Protein AF-A0A7C3UIS5-F1 (afdb_monomer_lite)

Radius of gyration: 19.86 Å; chains: 1; bounding box: 44×54×50 Å

Secondary structure (DSSP, 8-state):
--HHHHHHHHHHHHHHHHHHHHHHHHHTTHHHHEES-TTTTTT-HHHHTTEEEEEEEE--EEEEP---TTS-TTS--EEEE--EEEEEE-S-EE-TTT--EEETTTTEEEGGGTS-HHIIIIISSHHHHHTSPP-----S-EEE-----HHHIIIIIHHHHHHHHHH-TTPEEE--TT--TT--

Structure (mmCIF, N/CA/C/O backbone):
data_AF-A0A7C3UIS5-F1
#
_entry.id   AF-A0A7C3UIS5-F1
#
loop_
_atom_site.group_PDB
_atom_site.id
_atom_site.type_symbol
_atom_site.label_atom_id
_atom_site.label_alt_id
_atom_site.label_comp_id
_atom_site.label_asym_id
_atom_site.label_entity_id
_atom_site.label_seq_id
_atom_site.pdbx_PDB_ins_code
_atom_site.Cartn_x
_atom_site.Cartn_y
_atom_site.Cartn_z
_atom_site.occupancy
_atom_site.B_iso_or_equiv
_atom_site.auth_seq_id
_atom_site.auth_comp_id
_atom_site.auth_asym_id
_atom_site.auth_atom_id
_atom_site.pdbx_PDB_model_num
ATOM 1 N N . MET A 1 1 ? 19.970 33.699 13.565 1.00 58.69 1 MET A N 1
ATOM 2 C CA . MET A 1 1 ? 18.780 33.008 13.010 1.00 58.69 1 MET A CA 1
ATOM 3 C C . MET A 1 1 ? 17.883 34.075 12.389 1.00 58.69 1 MET A C 1
ATOM 5 O O . MET A 1 1 ? 17.572 35.023 13.093 1.00 58.69 1 MET A O 1
ATOM 9 N N . SER A 1 2 ? 17.565 34.020 11.090 1.00 75.00 2 SER A N 1
ATOM 10 C CA . SER A 1 2 ? 16.859 35.130 10.421 1.00 75.00 2 SER A CA 1
ATOM 11 C C . SER A 1 2 ? 15.381 35.217 10.835 1.00 75.00 2 SER A C 1
ATOM 13 O O . SER A 1 2 ? 14.743 34.197 11.108 1.00 75.00 2 SER A O 1
ATOM 15 N N . LEU A 1 3 ? 14.815 36.430 10.842 1.00 69.81 3 LEU A N 1
ATOM 16 C CA . LEU A 1 3 ? 13.379 36.680 11.064 1.00 69.81 3 LEU A CA 1
ATOM 17 C C . LEU A 1 3 ? 12.491 35.902 10.070 1.00 69.81 3 LEU A C 1
ATOM 19 O O . LEU A 1 3 ? 11.421 35.407 10.431 1.00 69.81 3 LEU A O 1
ATOM 23 N N . ALA A 1 4 ? 12.975 35.700 8.842 1.00 71.94 4 ALA A N 1
ATOM 24 C CA . ALA A 1 4 ? 12.329 34.852 7.839 1.00 71.94 4 ALA A CA 1
ATOM 25 C C . ALA A 1 4 ? 12.277 33.367 8.262 1.00 71.94 4 ALA A C 1
ATOM 27 O O . ALA A 1 4 ? 11.267 32.691 8.077 1.00 71.94 4 ALA A O 1
ATOM 28 N N . GLY A 1 5 ? 13.332 32.856 8.904 1.00 71.38 5 GLY A N 1
ATOM 29 C CA . GLY A 1 5 ? 13.356 31.487 9.430 1.00 71.38 5 GLY A CA 1
ATOM 30 C C . GLY A 1 5 ? 12.424 31.279 10.630 1.00 71.38 5 GLY A C 1
ATOM 31 O O . GLY A 1 5 ? 11.816 30.217 10.767 1.00 71.38 5 GLY A O 1
ATOM 32 N N . LEU A 1 6 ? 12.272 32.296 11.485 1.00 75.25 6 LEU A N 1
ATOM 33 C CA . LEU A 1 6 ? 11.345 32.273 12.625 1.00 75.25 6 LEU A CA 1
ATOM 34 C C . LEU A 1 6 ? 9.879 32.249 12.172 1.00 75.25 6 LEU A C 1
ATOM 36 O O . LEU A 1 6 ? 9.103 31.412 12.634 1.00 75.25 6 LEU A O 1
ATOM 40 N N . THR A 1 7 ? 9.520 33.117 11.225 1.00 89.44 7 THR A N 1
ATOM 41 C CA . THR A 1 7 ? 8.161 33.182 10.660 1.00 89.44 7 THR A CA 1
ATOM 42 C C . THR A 1 7 ? 7.798 31.911 9.889 1.00 89.44 7 THR A C 1
ATOM 44 O O . THR A 1 7 ? 6.686 31.405 10.037 1.00 89.44 7 THR A O 1
ATOM 47 N N . GLY A 1 8 ? 8.746 31.325 9.149 1.00 87.00 8 GLY A N 1
ATOM 48 C CA . GLY A 1 8 ? 8.555 30.036 8.478 1.00 87.00 8 GLY A CA 1
ATOM 49 C C . GLY A 1 8 ? 8.248 28.890 9.449 1.00 87.00 8 GLY A C 1
ATOM 50 O O . GLY A 1 8 ? 7.268 28.167 9.270 1.00 87.00 8 GLY A O 1
ATOM 51 N N . ARG A 1 9 ? 9.027 28.754 10.532 1.00 86.12 9 ARG A N 1
ATOM 52 C CA . ARG A 1 9 ? 8.793 27.714 11.553 1.00 86.12 9 ARG A CA 1
ATOM 53 C C . ARG A 1 9 ? 7.448 27.877 12.259 1.00 86.12 9 ARG A C 1
ATOM 55 O O . ARG A 1 9 ? 6.784 26.878 12.524 1.00 86.12 9 ARG A O 1
ATOM 62 N N . ALA A 1 10 ? 7.044 29.113 12.552 1.00 89.75 10 ALA A N 1
ATOM 63 C CA . ALA A 1 10 ? 5.747 29.391 13.163 1.00 89.75 10 ALA A CA 1
ATOM 64 C C . ALA A 1 10 ? 4.585 28.961 12.250 1.00 89.75 10 ALA A C 1
ATOM 66 O O . ALA A 1 10 ? 3.673 28.277 12.709 1.00 89.75 10 ALA A O 1
ATOM 67 N N . ARG A 1 11 ? 4.657 29.276 10.948 1.00 88.75 11 ARG A N 1
ATOM 68 C CA . ARG A 1 11 ? 3.651 28.861 9.952 1.00 88.75 11 ARG A CA 1
ATOM 69 C C . ARG A 1 11 ? 3.538 27.342 9.838 1.00 88.75 11 ARG A C 1
ATOM 71 O O . ARG A 1 11 ? 2.428 26.823 9.844 1.00 88.75 11 ARG A O 1
ATOM 78 N N . LEU A 1 12 ? 4.668 26.633 9.791 1.00 85.88 12 LEU A N 1
ATOM 79 C CA . LEU A 1 12 ? 4.674 25.167 9.723 1.00 85.88 12 LEU A CA 1
ATOM 80 C C . LEU A 1 12 ? 4.064 24.528 10.976 1.00 85.88 12 LEU A C 1
ATOM 82 O O . LEU A 1 12 ? 3.277 23.593 10.865 1.00 85.88 12 LEU A O 1
ATOM 86 N N . ARG A 1 13 ? 4.378 25.056 12.165 1.00 86.00 13 ARG A N 1
ATOM 87 C CA . ARG A 1 13 ? 3.772 24.583 13.419 1.00 86.00 13 ARG A CA 1
ATOM 88 C C . ARG A 1 13 ? 2.267 24.828 13.448 1.00 86.00 13 ARG A C 1
ATOM 90 O O . ARG A 1 13 ? 1.529 23.929 13.828 1.00 86.00 13 ARG A O 1
ATOM 97 N N . LEU A 1 14 ? 1.818 26.009 13.021 1.00 89.50 14 LEU A N 1
ATOM 98 C CA . LEU A 1 14 ? 0.392 26.325 12.941 1.00 89.50 14 LEU A CA 1
ATOM 99 C C . LEU A 1 14 ? -0.334 25.386 11.969 1.00 89.50 14 LEU A C 1
ATOM 101 O O . LEU A 1 14 ? -1.375 24.840 12.322 1.00 89.50 14 LEU A O 1
ATOM 105 N N . ALA A 1 15 ? 0.232 25.154 10.782 1.00 85.12 15 ALA A N 1
ATOM 106 C CA . ALA A 1 15 ? -0.336 24.241 9.794 1.00 85.12 15 ALA A CA 1
ATOM 107 C C . ALA A 1 15 ? -0.447 22.806 10.335 1.00 85.12 15 ALA A C 1
ATOM 109 O O . ALA A 1 15 ? -1.509 22.202 10.226 1.00 85.12 15 ALA A O 1
ATOM 110 N N . ALA A 1 16 ? 0.602 22.291 10.986 1.00 82.00 16 ALA A N 1
ATOM 111 C CA . ALA A 1 16 ? 0.582 20.965 11.603 1.00 82.00 16 ALA A CA 1
ATOM 112 C C . ALA A 1 16 ? -0.473 20.860 12.720 1.00 82.00 16 ALA A C 1
ATOM 114 O O . ALA A 1 16 ? -1.210 19.877 12.794 1.00 82.00 16 ALA A O 1
ATOM 115 N N . SER A 1 17 ? -0.595 21.890 13.564 1.00 85.88 17 SER A N 1
ATOM 116 C CA . SER A 1 17 ? -1.629 21.940 14.603 1.00 85.88 17 SER A CA 1
ATOM 117 C C . SER A 1 17 ? -3.038 21.947 14.009 1.00 85.88 17 SER A C 1
ATOM 119 O O . SER A 1 17 ? -3.895 21.207 14.484 1.00 85.88 17 SER A O 1
ATOM 121 N N . LEU A 1 18 ? -3.278 22.732 12.953 1.00 87.06 18 LEU A N 1
ATOM 122 C CA . LEU A 1 18 ? -4.573 22.766 12.268 1.00 87.06 18 LEU A CA 1
ATOM 123 C C . LEU A 1 18 ? -4.886 21.434 11.581 1.00 87.06 18 LEU A C 1
ATOM 125 O O . LEU A 1 18 ? -6.010 20.958 11.679 1.00 87.06 18 LEU A O 1
ATOM 129 N N . GLN A 1 19 ? -3.902 20.794 10.947 1.00 83.00 19 GLN A N 1
ATOM 130 C CA . GLN A 1 19 ? -4.076 19.468 10.349 1.00 83.00 19 GLN A CA 1
ATOM 131 C C . GLN A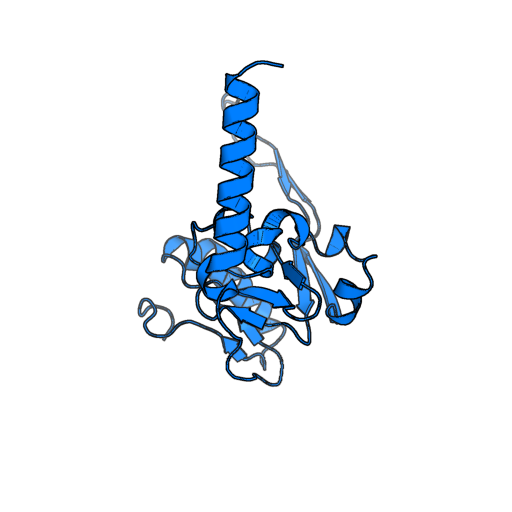 1 19 ? -4.441 18.410 11.392 1.00 83.00 19 GLN A C 1
ATOM 133 O O . GLN A 1 19 ? -5.359 17.632 11.155 1.00 83.00 19 GLN A O 1
ATOM 138 N N . ARG A 1 20 ? -3.785 18.402 12.559 1.00 85.50 20 ARG A N 1
ATOM 139 C CA . ARG A 1 20 ? -4.154 17.498 13.662 1.00 85.50 20 ARG A CA 1
ATOM 140 C C . ARG A 1 20 ? -5.546 17.788 14.213 1.00 85.50 20 ARG A C 1
ATOM 142 O O . ARG A 1 20 ? -6.278 16.853 14.511 1.00 85.50 20 ARG A O 1
ATOM 149 N N . LEU A 1 21 ? -5.899 19.065 14.361 1.00 86.88 21 LEU A N 1
ATOM 150 C CA . LEU A 1 21 ? -7.196 19.477 14.898 1.00 86.88 21 LEU A CA 1
ATOM 151 C C . LEU A 1 21 ? -8.346 19.097 13.954 1.00 86.88 21 LEU A C 1
ATOM 153 O O . LEU A 1 21 ? -9.375 18.613 14.410 1.00 86.88 21 LEU A O 1
ATOM 157 N N . LEU A 1 22 ? -8.168 19.308 12.648 1.00 85.44 22 LEU A N 1
ATOM 158 C CA . LEU A 1 22 ? -9.217 19.102 11.646 1.00 85.44 22 LEU A CA 1
ATOM 159 C C . LEU A 1 22 ? -9.257 17.670 11.099 1.00 85.44 22 LEU A C 1
ATOM 161 O O . LEU A 1 22 ? -10.337 17.139 10.866 1.00 85.44 22 LEU A O 1
ATOM 165 N N . GLY A 1 23 ? -8.094 17.057 10.866 1.00 81.31 23 GLY A N 1
ATOM 166 C CA . GLY A 1 23 ? -7.962 15.723 10.269 1.00 81.31 23 GLY A CA 1
ATOM 167 C C . GLY A 1 23 ? -7.652 14.605 11.266 1.00 81.31 23 GLY A C 1
ATOM 168 O O . GLY A 1 23 ? -7.492 13.449 10.880 1.00 81.31 23 GLY A O 1
ATOM 169 N N . GLY A 1 24 ? -7.538 14.935 12.552 1.00 85.62 24 GLY A N 1
ATOM 170 C CA . GLY A 1 24 ? -7.194 13.984 13.601 1.00 85.62 24 GLY A CA 1
ATOM 171 C C . GLY A 1 24 ? -5.712 13.595 13.635 1.00 85.62 24 GLY A C 1
ATOM 172 O O . GLY A 1 24 ? -4.869 14.045 12.852 1.00 85.62 24 GLY A O 1
ATOM 173 N N . ALA A 1 25 ? -5.386 12.726 14.593 1.00 84.25 25 ALA A N 1
ATOM 174 C CA . ALA A 1 25 ? -4.009 12.364 14.922 1.00 84.25 25 ALA A CA 1
ATOM 175 C C . ALA A 1 25 ? -3.307 11.501 13.858 1.00 84.25 25 ALA A C 1
ATOM 177 O O . ALA A 1 25 ? -2.080 11.461 13.843 1.00 84.25 25 ALA A O 1
ATOM 178 N N . LEU A 1 26 ? -4.040 10.793 12.992 1.00 86.25 26 LEU A N 1
ATOM 179 C CA . LEU A 1 26 ? -3.438 10.028 11.891 1.00 86.25 26 LEU A CA 1
ATOM 180 C C . LEU A 1 26 ? -2.946 10.961 10.787 1.00 86.25 26 LEU A C 1
ATOM 182 O O . LEU A 1 26 ? -1.772 10.925 10.430 1.00 86.25 26 LEU A O 1
ATOM 186 N N . VAL A 1 27 ? -3.827 11.832 10.287 1.00 85.75 27 VAL A N 1
ATOM 187 C CA . VAL A 1 27 ? -3.507 12.739 9.177 1.00 85.75 27 VAL A CA 1
ATOM 188 C C . VAL A 1 27 ? -2.462 13.772 9.592 1.00 85.75 27 VAL A C 1
ATOM 190 O O . VAL A 1 27 ? -1.502 14.015 8.862 1.00 85.75 27 VAL A O 1
ATOM 193 N N . GLY A 1 28 ? -2.598 14.340 10.791 1.00 84.94 28 GLY A N 1
ATOM 194 C CA . GLY A 1 28 ? -1.658 15.343 11.286 1.00 84.94 28 GLY A CA 1
ATOM 195 C C . GLY A 1 28 ? -0.266 14.811 11.655 1.00 84.94 28 GLY A C 1
ATOM 196 O O . GLY A 1 28 ? 0.656 15.614 11.778 1.00 84.94 28 GLY A O 1
ATOM 197 N N . ASP A 1 29 ? -0.099 13.489 11.799 1.00 87.19 29 ASP A N 1
ATOM 198 C CA . ASP A 1 29 ? 1.191 12.831 12.070 1.00 87.19 29 ASP A CA 1
ATOM 199 C C . ASP A 1 29 ? 1.613 11.872 10.944 1.00 87.19 29 ASP A C 1
ATOM 201 O O . ASP A 1 29 ? 2.399 10.951 11.178 1.00 87.19 29 ASP A O 1
ATOM 205 N N . LEU A 1 30 ? 1.112 12.064 9.714 1.00 86.69 30 LEU A N 1
ATOM 206 C CA . LEU A 1 30 ? 1.377 11.165 8.580 1.00 86.69 30 LEU A CA 1
ATOM 207 C C . LEU A 1 30 ? 2.862 10.847 8.404 1.00 86.69 30 LEU A C 1
ATOM 209 O O . LEU A 1 30 ? 3.214 9.694 8.195 1.00 86.69 30 LEU A O 1
ATOM 213 N N . ALA A 1 31 ? 3.750 11.830 8.549 1.00 82.94 31 ALA A N 1
ATOM 214 C CA . ALA A 1 31 ? 5.189 11.610 8.413 1.00 82.94 31 ALA A CA 1
ATOM 215 C C . ALA A 1 31 ? 5.753 10.599 9.433 1.00 82.94 31 ALA A C 1
ATOM 217 O O . ALA A 1 31 ? 6.732 9.918 9.136 1.00 82.94 31 ALA A O 1
ATOM 218 N N . GLN A 1 32 ? 5.151 10.499 10.620 1.00 86.94 32 GLN A N 1
ATOM 219 C CA . GLN A 1 32 ? 5.573 9.609 11.700 1.00 86.94 32 GLN A CA 1
ATOM 220 C C . GLN A 1 32 ? 4.843 8.259 11.674 1.00 86.94 32 GLN A C 1
ATOM 222 O O . GLN A 1 32 ? 5.444 7.229 11.983 1.00 86.94 32 GLN A O 1
ATOM 227 N N . VAL A 1 33 ? 3.552 8.256 11.327 1.00 90.44 33 VAL A N 1
ATOM 228 C CA . VAL A 1 33 ? 2.717 7.039 11.310 1.00 90.44 33 VAL A CA 1
ATOM 229 C C . VAL A 1 33 ? 2.856 6.235 10.017 1.00 90.44 33 VAL A C 1
ATOM 231 O O . VAL A 1 33 ? 2.463 5.071 9.959 1.00 90.44 33 VAL A O 1
ATOM 234 N N . ASN A 1 34 ? 3.428 6.837 8.975 1.00 92.44 34 ASN A N 1
ATOM 235 C CA . ASN A 1 34 ? 3.619 6.198 7.685 1.00 92.44 34 ASN A CA 1
ATOM 236 C C . ASN A 1 34 ? 4.637 5.047 7.753 1.00 92.44 34 ASN A C 1
ATOM 238 O O . ASN A 1 34 ? 5.797 5.199 8.147 1.00 92.44 34 ASN A O 1
ATOM 242 N N . VAL A 1 35 ? 4.196 3.881 7.308 1.00 93.31 35 VAL A N 1
ATOM 243 C CA . VAL A 1 35 ? 5.005 2.699 7.042 1.00 93.31 35 VAL A CA 1
ATOM 244 C C . VAL A 1 35 ? 5.332 2.733 5.557 1.00 93.31 35 VAL A C 1
ATOM 246 O O . VAL A 1 35 ? 4.532 2.318 4.720 1.00 93.31 35 VAL A O 1
ATOM 249 N N . ARG A 1 36 ? 6.507 3.283 5.230 1.00 91.06 36 ARG A N 1
ATOM 250 C CA . ARG A 1 36 ? 6.982 3.367 3.843 1.00 91.06 36 ARG A CA 1
ATOM 251 C C . ARG A 1 36 ? 7.200 1.986 3.238 1.00 91.06 36 ARG A C 1
ATOM 253 O O . ARG A 1 36 ? 6.858 1.802 2.078 1.00 91.06 36 ARG A O 1
ATOM 260 N N . SER A 1 37 ? 7.791 1.079 4.012 1.00 90.94 37 SER A N 1
ATOM 261 C CA . SER A 1 37 ? 7.936 -0.318 3.642 1.00 90.94 37 SER A CA 1
ATOM 262 C C . SER A 1 37 ? 7.698 -1.221 4.839 1.00 90.94 37 SER A C 1
ATOM 264 O O . SER A 1 37 ? 8.307 -1.038 5.900 1.00 90.94 37 SER A O 1
ATOM 266 N N . VAL A 1 38 ? 6.813 -2.201 4.667 1.00 91.62 38 VAL A N 1
ATOM 267 C CA . VAL A 1 38 ? 6.549 -3.225 5.677 1.00 91.62 38 VAL A CA 1
ATOM 268 C C . VAL A 1 38 ? 7.805 -4.042 5.951 1.00 91.62 38 VAL A C 1
ATOM 270 O O . VAL A 1 38 ? 8.121 -4.312 7.108 1.00 91.62 38 VAL A O 1
ATOM 273 N N . ARG A 1 39 ? 8.582 -4.349 4.909 1.00 88.62 39 ARG A N 1
ATOM 274 C CA . ARG A 1 39 ? 9.827 -5.114 5.023 1.00 88.62 39 ARG A CA 1
ATOM 275 C C . ARG A 1 39 ? 10.880 -4.394 5.862 1.00 88.62 39 ARG A C 1
ATOM 277 O O . ARG A 1 39 ? 11.469 -4.997 6.755 1.00 88.62 39 ARG A O 1
ATOM 284 N N . GLU A 1 40 ? 11.073 -3.094 5.637 1.00 89.69 40 GLU A N 1
ATOM 285 C CA . GLU A 1 40 ? 12.012 -2.270 6.420 1.00 89.69 40 GLU A CA 1
ATOM 286 C C . GLU A 1 40 ? 11.595 -2.138 7.896 1.00 89.69 40 GLU A C 1
ATOM 288 O O . GLU A 1 40 ? 12.437 -1.919 8.772 1.00 89.69 40 GLU A O 1
ATOM 293 N N . ARG A 1 41 ? 10.294 -2.277 8.187 1.00 92.31 41 ARG A N 1
ATOM 294 C CA . ARG A 1 41 ? 9.714 -2.148 9.532 1.00 92.31 41 ARG A CA 1
ATOM 295 C C . ARG A 1 41 ? 9.220 -3.468 10.127 1.00 92.31 41 ARG A C 1
ATOM 297 O O . ARG A 1 41 ? 8.520 -3.439 11.134 1.00 92.31 41 ARG A O 1
ATOM 304 N N . ALA A 1 42 ? 9.629 -4.614 9.583 1.00 88.00 42 ALA A N 1
ATOM 305 C CA . ALA A 1 42 ? 9.195 -5.937 10.051 1.00 88.00 42 ALA A CA 1
ATOM 306 C C . ALA A 1 42 ? 9.587 -6.241 11.515 1.00 88.00 42 ALA A C 1
ATOM 308 O O . ALA A 1 42 ? 9.028 -7.136 12.150 1.00 88.00 42 ALA A O 1
ATOM 309 N N . TRP A 1 43 ? 10.544 -5.489 12.063 1.00 91.94 43 TRP A N 1
ATOM 310 C CA . TRP A 1 43 ? 10.955 -5.553 13.464 1.00 91.94 43 TRP A CA 1
ATOM 311 C C . TRP A 1 43 ? 10.009 -4.807 14.423 1.00 91.94 43 TRP A C 1
ATOM 313 O O . TRP A 1 43 ? 10.084 -5.051 15.625 1.00 91.94 43 TRP A O 1
ATOM 323 N N . ASP A 1 44 ? 9.135 -3.912 13.938 1.00 94.88 44 ASP A N 1
ATOM 324 C CA . ASP A 1 44 ? 8.201 -3.149 14.779 1.00 94.88 44 ASP A CA 1
ATOM 325 C C . ASP A 1 44 ? 7.075 -4.074 15.285 1.00 94.88 44 ASP A C 1
ATOM 327 O O . ASP A 1 44 ? 6.282 -4.570 14.474 1.00 94.88 44 ASP A O 1
ATOM 331 N N . PRO A 1 45 ? 6.949 -4.306 16.608 1.00 95.12 45 PRO A N 1
ATOM 332 C CA . PRO A 1 45 ? 5.939 -5.211 17.153 1.00 95.12 45 PRO A CA 1
ATOM 333 C C . PRO A 1 45 ? 4.505 -4.808 16.803 1.00 95.12 45 PRO A C 1
ATOM 335 O O . PRO A 1 45 ? 3.654 -5.680 16.642 1.00 95.12 45 PRO A O 1
ATOM 338 N N . ARG A 1 46 ? 4.242 -3.504 16.655 1.00 95.50 46 ARG A N 1
ATOM 339 C CA . ARG A 1 46 ? 2.915 -2.983 16.303 1.00 95.50 46 ARG A CA 1
ATOM 340 C C . ARG A 1 46 ? 2.514 -3.408 14.898 1.00 95.50 46 ARG A C 1
ATOM 342 O O . ARG A 1 46 ? 1.401 -3.860 14.676 1.00 95.50 46 ARG A O 1
ATOM 349 N N . LEU A 1 47 ? 3.456 -3.330 13.958 1.00 94.88 47 LEU A N 1
ATOM 350 C CA . LEU A 1 47 ? 3.252 -3.794 12.589 1.00 94.88 47 LEU A CA 1
ATOM 351 C C . LEU A 1 47 ? 3.103 -5.314 12.551 1.00 94.88 47 LEU A C 1
ATOM 353 O O . LEU A 1 47 ? 2.207 -5.835 11.893 1.00 94.88 47 LEU A O 1
ATOM 357 N N . ARG A 1 48 ? 3.977 -6.030 13.267 1.00 94.50 48 ARG A N 1
ATOM 358 C CA . ARG A 1 48 ? 4.043 -7.495 13.226 1.00 94.50 48 ARG A CA 1
ATOM 359 C C . ARG A 1 48 ? 2.748 -8.169 13.683 1.00 94.50 48 ARG A C 1
ATOM 361 O O . ARG A 1 48 ? 2.451 -9.261 13.225 1.00 94.50 48 ARG A O 1
ATOM 368 N N . ARG A 1 49 ? 1.965 -7.527 14.554 1.00 94.88 49 ARG A N 1
ATOM 369 C CA . ARG A 1 49 ? 0.638 -8.017 14.970 1.00 94.88 49 ARG A CA 1
ATOM 370 C C . ARG A 1 49 ? -0.365 -8.097 13.820 1.00 94.88 49 ARG A C 1
ATOM 372 O O . ARG A 1 49 ? -1.226 -8.976 13.851 1.00 94.88 49 ARG A O 1
ATOM 379 N N . HIS A 1 50 ? -0.230 -7.197 12.848 1.00 95.81 50 HIS A N 1
ATOM 380 C CA . HIS A 1 50 ? -1.096 -7.088 11.678 1.00 95.81 50 HIS A CA 1
ATOM 381 C C . HIS A 1 50 ? -0.566 -7.854 10.467 1.00 95.81 50 HIS A C 1
ATOM 383 O O . HIS A 1 50 ? -1.338 -8.128 9.560 1.00 95.81 50 HIS A O 1
ATOM 389 N N . LEU A 1 51 ? 0.726 -8.182 10.420 1.00 95.69 51 LEU A N 1
ATOM 390 C CA . LEU A 1 51 ? 1.321 -8.911 9.305 1.00 95.69 51 LEU A CA 1
ATOM 391 C C . LEU A 1 51 ? 1.140 -10.417 9.496 1.00 95.69 51 LEU A C 1
ATOM 393 O O . LEU A 1 51 ? 1.765 -11.008 10.375 1.00 95.69 51 LEU A O 1
ATOM 397 N N . GLU A 1 52 ? 0.297 -11.019 8.667 1.00 94.88 52 GLU A N 1
ATOM 398 C CA . GLU A 1 52 ? 0.025 -12.454 8.703 1.00 94.88 52 GLU A CA 1
ATOM 399 C C . GLU A 1 52 ? 1.014 -13.213 7.818 1.00 94.88 52 GLU A C 1
ATOM 401 O O . GLU A 1 52 ? 1.712 -14.107 8.294 1.00 94.88 52 GLU A O 1
ATOM 406 N N . GLU A 1 53 ? 1.153 -12.791 6.559 1.00 94.00 53 GLU A N 1
ATOM 407 C CA . GLU A 1 53 ? 2.029 -13.446 5.587 1.00 94.00 53 GLU A CA 1
ATOM 408 C C . GLU A 1 53 ? 2.736 -12.438 4.675 1.00 94.00 53 GLU A C 1
ATOM 410 O O . GLU A 1 53 ? 2.229 -11.351 4.382 1.00 94.00 53 GLU A O 1
ATOM 415 N N . VAL A 1 54 ? 3.916 -12.836 4.195 1.00 93.19 54 VAL A N 1
ATOM 416 C CA . VAL A 1 54 ? 4.681 -12.128 3.163 1.00 93.19 54 VAL A CA 1
ATOM 417 C C . VAL A 1 54 ? 5.063 -13.130 2.090 1.00 93.19 54 VAL A C 1
ATOM 419 O O . VAL A 1 54 ? 5.735 -14.123 2.372 1.00 93.19 54 VAL A O 1
ATOM 422 N N . TRP A 1 55 ? 4.686 -12.838 0.853 1.00 92.00 55 TRP A N 1
ATOM 423 C CA . TRP A 1 55 ? 5.001 -13.666 -0.299 1.00 92.00 55 TRP A CA 1
ATOM 424 C C . TRP A 1 55 ? 5.797 -12.869 -1.312 1.00 92.00 55 TRP A C 1
ATOM 426 O O . TRP A 1 55 ? 5.375 -11.795 -1.722 1.00 92.00 55 TRP A O 1
ATOM 436 N N . LEU A 1 56 ? 6.906 -13.424 -1.784 1.00 91.12 56 LEU A N 1
ATOM 437 C CA . LEU A 1 56 ? 7.607 -12.857 -2.927 1.00 91.12 56 LEU A CA 1
ATOM 438 C C . LEU A 1 56 ? 6.807 -13.177 -4.200 1.00 91.12 56 LEU A C 1
ATOM 440 O O . LEU A 1 56 ? 6.756 -14.334 -4.613 1.00 91.12 56 LEU A O 1
ATOM 444 N N . LEU A 1 57 ? 6.174 -12.172 -4.809 1.00 89.25 57 LEU A N 1
ATOM 445 C CA . LEU A 1 57 ? 5.484 -12.311 -6.097 1.00 89.25 57 LEU A CA 1
ATOM 446 C C . LEU A 1 57 ? 6.474 -12.310 -7.256 1.00 89.25 57 LEU A C 1
ATOM 448 O O . LEU A 1 57 ? 6.372 -13.121 -8.174 1.00 89.25 57 LEU A O 1
ATOM 452 N N . ARG A 1 58 ? 7.439 -11.388 -7.212 1.00 88.69 58 ARG A N 1
ATOM 453 C CA . ARG A 1 58 ? 8.479 -11.259 -8.230 1.00 88.69 58 ARG A CA 1
ATOM 454 C C . ARG A 1 58 ? 9.825 -11.031 -7.554 1.00 88.69 58 ARG A C 1
ATOM 456 O O . ARG A 1 58 ? 9.930 -10.106 -6.749 1.00 88.69 58 ARG A O 1
ATOM 463 N N . PRO A 1 59 ? 10.863 -11.828 -7.858 1.00 92.75 59 PRO A N 1
ATOM 464 C CA . PRO A 1 59 ? 12.199 -11.551 -7.353 1.00 92.75 59 PRO A CA 1
ATOM 465 C C . PRO A 1 59 ? 12.745 -10.245 -7.952 1.00 92.75 59 PRO A C 1
ATOM 467 O O . PRO A 1 59 ? 12.362 -9.874 -9.063 1.00 92.75 59 PRO A O 1
ATOM 470 N N . PRO A 1 60 ? 13.657 -9.549 -7.251 1.00 94.44 60 PRO A N 1
ATOM 471 C CA . PRO A 1 60 ? 14.380 -8.435 -7.849 1.00 94.44 60 PRO A CA 1
ATOM 472 C C . PRO A 1 60 ? 15.140 -8.919 -9.086 1.00 94.44 60 PRO A C 1
ATOM 474 O O . PRO A 1 60 ? 15.748 -9.992 -9.068 1.00 94.44 60 PRO A O 1
ATOM 477 N N . ALA A 1 61 ? 15.121 -8.122 -10.147 1.00 95.25 61 ALA A N 1
ATOM 478 C CA . ALA A 1 61 ? 15.729 -8.479 -11.421 1.00 95.25 61 ALA A CA 1
ATOM 479 C C . ALA A 1 61 ? 16.423 -7.273 -12.049 1.00 95.25 61 ALA A C 1
ATOM 481 O O . ALA A 1 61 ? 16.039 -6.125 -11.825 1.00 95.25 61 ALA A O 1
ATOM 482 N N . VAL A 1 62 ? 17.446 -7.538 -12.856 1.00 96.81 62 VAL A N 1
ATOM 483 C CA . VAL A 1 62 ? 17.987 -6.557 -13.796 1.00 96.81 62 VAL A CA 1
ATOM 484 C C . VAL A 1 62 ? 17.566 -7.017 -15.176 1.00 96.81 62 VAL A C 1
ATOM 486 O O . VAL A 1 62 ? 17.932 -8.111 -15.597 1.00 96.81 62 VAL A O 1
ATOM 489 N N . GLU A 1 63 ? 16.781 -6.199 -15.860 1.00 95.75 63 GLU A N 1
ATOM 490 C CA . GLU A 1 63 ? 16.391 -6.475 -17.235 1.00 95.75 63 GLU A CA 1
ATOM 491 C C . GLU A 1 63 ? 17.301 -5.700 -18.174 1.00 95.75 63 GLU A C 1
ATOM 493 O O . GLU A 1 63 ? 17.515 -4.498 -17.997 1.00 95.75 63 GLU A O 1
ATOM 498 N N . GLU A 1 64 ? 17.828 -6.397 -19.175 1.00 96.06 64 GLU A N 1
ATOM 499 C CA . GLU A 1 64 ? 18.506 -5.793 -20.310 1.00 96.06 64 GLU A CA 1
ATOM 500 C C . GLU A 1 64 ? 17.492 -5.590 -21.436 1.00 96.06 64 GLU A C 1
ATOM 502 O O . GLU A 1 64 ? 16.808 -6.519 -21.869 1.00 96.06 64 GLU A O 1
ATOM 507 N N . TYR A 1 65 ? 17.376 -4.356 -21.910 1.00 94.19 65 TYR A N 1
ATOM 508 C CA . TYR A 1 65 ? 16.526 -4.025 -23.037 1.00 94.19 65 TYR A CA 1
ATOM 509 C C . TYR A 1 65 ? 17.274 -4.330 -24.330 1.00 94.19 65 TYR A C 1
ATOM 511 O O . TYR A 1 65 ? 18.355 -3.786 -24.568 1.00 94.19 65 TYR A O 1
ATOM 519 N N . ALA A 1 66 ? 16.666 -5.146 -25.192 1.00 93.56 66 ALA A N 1
ATOM 520 C CA . ALA A 1 66 ? 17.171 -5.468 -26.526 1.00 93.56 66 ALA A CA 1
ATOM 521 C C . ALA A 1 66 ? 17.059 -4.256 -27.475 1.00 93.56 66 ALA A C 1
ATOM 523 O O . ALA A 1 66 ? 16.257 -4.228 -28.407 1.00 93.56 66 ALA A O 1
ATOM 524 N N . LEU A 1 67 ? 17.837 -3.214 -27.190 1.00 93.81 67 LEU A N 1
ATOM 525 C CA . LEU A 1 67 ? 17.870 -1.960 -27.928 1.00 93.81 67 LEU A CA 1
ATOM 526 C C . LEU A 1 67 ? 18.975 -1.981 -28.993 1.00 93.81 67 LEU A C 1
ATOM 528 O O .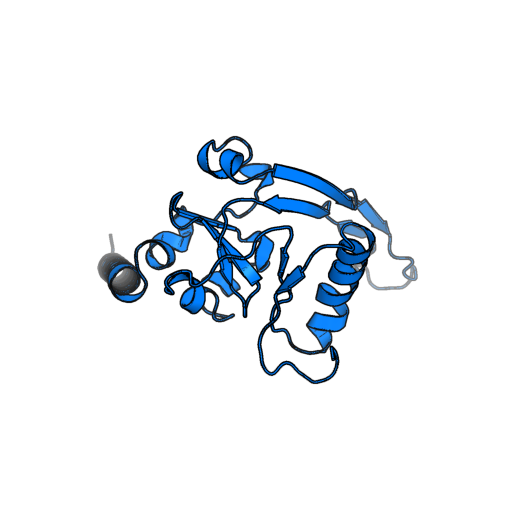 LEU A 1 67 ? 20.087 -2.430 -28.697 1.00 93.81 67 LEU A O 1
ATOM 532 N N . PRO A 1 68 ? 18.731 -1.414 -30.190 1.00 95.38 68 PRO A N 1
ATOM 533 C CA . PRO A 1 68 ? 19.756 -1.277 -31.219 1.00 95.38 68 PRO A CA 1
ATOM 534 C C . PRO A 1 68 ? 21.047 -0.611 -30.709 1.00 95.38 68 PRO A C 1
ATOM 536 O O . PRO A 1 68 ? 21.040 0.258 -29.825 1.00 95.38 68 PRO A O 1
ATOM 539 N N . ALA A 1 69 ? 22.192 -1.049 -31.234 1.00 91.44 69 ALA A N 1
ATOM 540 C CA . ALA A 1 69 ? 23.506 -0.563 -30.803 1.00 91.44 69 ALA A CA 1
ATOM 541 C C . ALA A 1 69 ? 23.765 0.898 -31.211 1.00 91.44 69 ALA A C 1
ATOM 543 O O . ALA A 1 69 ? 24.509 1.598 -30.531 1.00 91.44 69 ALA A O 1
ATOM 544 N N . ASP A 1 70 ? 23.115 1.362 -32.277 1.00 96.06 70 ASP A N 1
ATOM 545 C CA . ASP A 1 70 ? 23.211 2.711 -32.837 1.00 96.06 70 ASP A CA 1
ATOM 546 C C . ASP A 1 70 ? 22.363 3.753 -32.092 1.00 96.06 70 ASP A C 1
ATOM 548 O O . ASP A 1 70 ? 22.519 4.953 -32.329 1.00 96.06 70 ASP A O 1
ATOM 552 N N . LEU A 1 71 ? 21.502 3.330 -31.156 1.00 95.81 71 LEU A N 1
ATOM 553 C CA . LEU A 1 71 ? 20.787 4.281 -30.314 1.00 95.81 71 LEU A CA 1
ATOM 554 C C . LEU A 1 71 ? 21.759 5.123 -29.470 1.00 95.81 71 LEU A C 1
ATOM 556 O O . LEU A 1 71 ? 22.734 4.587 -28.926 1.00 95.81 71 LEU A O 1
ATOM 560 N N . PRO A 1 72 ? 21.460 6.424 -29.284 1.00 96.00 72 PRO A N 1
ATOM 561 C CA . PRO A 1 72 ? 22.264 7.310 -28.456 1.00 96.00 72 PRO A CA 1
ATOM 562 C C . PRO A 1 72 ? 22.539 6.758 -27.045 1.00 96.00 72 PRO A C 1
ATOM 564 O O . PRO A 1 72 ? 21.687 6.089 -26.457 1.00 96.00 72 PRO A O 1
ATOM 567 N N . PRO A 1 73 ? 23.677 7.117 -26.423 1.00 91.75 73 PRO A N 1
ATOM 568 C CA . PRO A 1 73 ? 24.087 6.571 -25.125 1.00 91.75 73 PRO A CA 1
ATOM 569 C C . PRO A 1 73 ? 23.165 6.947 -23.954 1.00 91.75 73 PRO A C 1
ATOM 571 O O . PRO A 1 73 ? 23.275 6.364 -22.880 1.00 91.75 73 PRO A O 1
ATOM 574 N N . HIS A 1 74 ? 22.254 7.909 -24.132 1.00 95.19 74 HIS A N 1
ATOM 575 C CA . HIS A 1 74 ? 21.270 8.275 -23.110 1.00 95.19 74 HIS A CA 1
ATOM 576 C C . HIS A 1 74 ? 20.066 7.321 -23.050 1.00 95.19 74 HIS A C 1
ATOM 578 O O . HIS A 1 74 ? 19.278 7.402 -22.107 1.00 95.19 74 HIS A O 1
ATOM 584 N N . PHE A 1 75 ? 19.912 6.414 -24.021 1.00 94.75 75 PHE A N 1
ATOM 585 C CA . PHE A 1 75 ? 18.931 5.341 -23.919 1.00 94.75 75 PHE A CA 1
ATOM 586 C C . PHE A 1 75 ? 19.399 4.331 -22.874 1.00 94.75 75 PHE A C 1
ATOM 588 O O . PHE A 1 75 ? 20.460 3.715 -22.991 1.00 94.75 75 PHE A O 1
ATOM 595 N N . ARG A 1 76 ? 18.590 4.161 -21.828 1.00 93.75 76 ARG A N 1
ATOM 596 C CA . ARG A 1 76 ? 18.835 3.166 -20.788 1.00 93.75 76 ARG A CA 1
ATOM 597 C C . ARG A 1 76 ? 18.778 1.773 -21.421 1.00 93.75 76 ARG A C 1
ATOM 599 O O . ARG A 1 76 ? 17.745 1.409 -21.965 1.00 93.75 76 ARG A O 1
ATOM 606 N N . ARG A 1 77 ? 19.872 1.009 -21.332 1.00 94.56 77 ARG A N 1
ATOM 607 C CA . ARG A 1 77 ? 19.979 -0.371 -21.853 1.00 94.56 77 ARG A CA 1
ATOM 608 C C . ARG A 1 77 ? 19.684 -1.442 -20.808 1.00 94.56 77 ARG A C 1
ATOM 610 O O . ARG A 1 77 ? 19.396 -2.569 -21.166 1.00 94.56 77 ARG A O 1
ATOM 617 N N . TRP A 1 78 ? 19.726 -1.083 -19.531 1.00 95.94 78 TRP A N 1
ATOM 618 C CA . TRP A 1 78 ? 19.406 -1.977 -18.427 1.00 95.94 78 TRP A CA 1
ATOM 619 C C . TRP A 1 78 ? 18.627 -1.234 -17.348 1.00 95.94 78 TRP A C 1
ATOM 621 O O . TRP A 1 78 ? 18.861 -0.047 -17.109 1.00 95.94 78 TRP A O 1
ATOM 631 N N . ALA A 1 79 ? 17.712 -1.920 -16.675 1.00 95.62 79 ALA A N 1
ATOM 632 C CA . ALA A 1 79 ? 17.002 -1.386 -15.522 1.00 95.62 79 ALA A CA 1
ATOM 633 C C . ALA A 1 79 ? 16.954 -2.418 -14.402 1.00 95.62 79 ALA A C 1
ATOM 635 O O . ALA A 1 79 ? 16.642 -3.583 -14.625 1.00 95.62 79 ALA A O 1
ATOM 636 N N . ALA A 1 80 ? 17.248 -1.965 -13.186 1.00 95.75 80 ALA A N 1
ATOM 637 C CA . ALA A 1 80 ? 17.008 -2.749 -11.989 1.00 95.75 80 ALA A CA 1
ATOM 638 C C . ALA A 1 80 ? 15.559 -2.547 -11.536 1.00 95.75 80 ALA A C 1
ATOM 640 O O . ALA A 1 80 ? 15.121 -1.413 -11.324 1.00 95.75 80 ALA A O 1
ATOM 641 N N . PHE A 1 81 ? 14.849 -3.653 -11.361 1.00 92.06 81 PHE A N 1
ATOM 642 C CA . PHE A 1 81 ? 13.513 -3.712 -10.797 1.00 92.06 81 PHE A CA 1
ATOM 643 C C . PHE A 1 81 ? 13.592 -4.311 -9.391 1.00 92.06 81 PHE A C 1
ATOM 645 O O . PHE A 1 81 ? 14.206 -5.369 -9.208 1.00 92.06 81 PHE A O 1
ATOM 652 N N . PRO A 1 82 ? 13.013 -3.645 -8.377 1.00 89.69 82 PRO A N 1
ATOM 653 C CA . PRO A 1 82 ? 12.926 -4.226 -7.048 1.00 89.69 82 PRO A CA 1
ATOM 654 C C . PRO A 1 82 ? 12.031 -5.470 -7.075 1.00 89.69 82 PRO A C 1
ATOM 656 O O . PRO A 1 82 ? 11.203 -5.636 -7.971 1.00 89.69 82 PRO A O 1
ATOM 659 N N . GLY A 1 83 ? 12.194 -6.333 -6.074 1.00 89.44 83 GLY A N 1
ATOM 660 C CA . GLY A 1 83 ? 11.248 -7.421 -5.863 1.00 89.44 83 GLY A CA 1
ATOM 661 C C . GLY A 1 83 ? 9.876 -6.876 -5.474 1.00 89.44 83 GLY A C 1
ATOM 662 O O . GLY A 1 83 ? 9.776 -5.817 -4.849 1.00 89.44 83 GLY A O 1
ATOM 663 N N . GLU A 1 84 ? 8.833 -7.608 -5.840 1.00 89.12 84 GLU A N 1
ATOM 664 C CA . GLU A 1 84 ? 7.459 -7.300 -5.459 1.00 89.12 84 GLU A CA 1
ATOM 665 C C . GLU A 1 84 ? 7.002 -8.306 -4.410 1.00 89.12 84 GLU A C 1
ATOM 667 O O . GLU A 1 84 ? 6.985 -9.512 -4.665 1.00 89.12 84 GLU A O 1
ATOM 672 N N . ASP A 1 85 ? 6.637 -7.796 -3.236 1.00 90.88 85 ASP A N 1
ATOM 673 C CA . ASP A 1 85 ? 6.081 -8.584 -2.147 1.00 90.88 85 ASP A CA 1
ATOM 674 C C . ASP A 1 85 ? 4.549 -8.414 -2.127 1.00 90.88 85 ASP A C 1
ATOM 676 O O . ASP A 1 85 ? 4.015 -7.315 -2.291 1.00 90.88 85 ASP A O 1
ATOM 680 N N . LEU A 1 86 ? 3.840 -9.513 -1.899 1.00 92.31 86 LEU A N 1
ATOM 681 C CA . LEU A 1 86 ? 2.438 -9.550 -1.512 1.00 92.31 86 LEU A CA 1
ATOM 682 C C . LEU A 1 86 ? 2.362 -9.662 0.005 1.00 92.31 86 LEU A C 1
ATOM 684 O O . LEU A 1 86 ? 2.969 -10.549 0.606 1.00 92.31 86 LEU A O 1
ATOM 688 N N . LEU A 1 87 ? 1.581 -8.775 0.607 1.00 94.19 87 LEU A N 1
ATOM 689 C CA . LEU A 1 87 ? 1.405 -8.68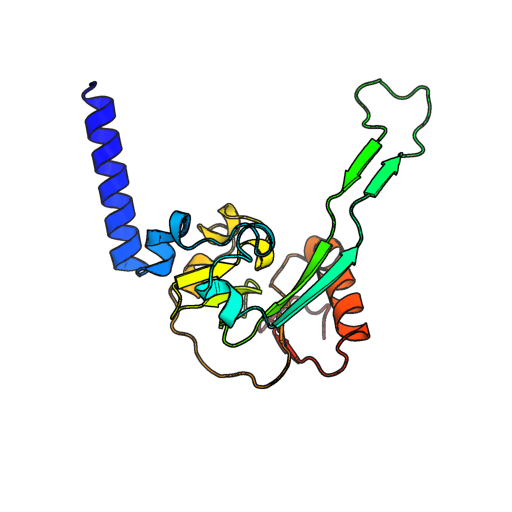7 2.047 1.00 94.19 87 LEU A CA 1
ATOM 690 C C . LEU A 1 87 ? -0.024 -9.087 2.401 1.00 94.19 87 LEU A C 1
ATOM 692 O O . LEU A 1 87 ? -0.971 -8.480 1.901 1.00 94.19 87 LEU A O 1
ATOM 696 N N . VAL A 1 88 ? -0.170 -10.078 3.278 1.00 95.25 88 VAL A N 1
ATOM 697 C CA . VAL A 1 88 ? -1.459 -10.423 3.885 1.00 95.25 88 VAL A CA 1
ATOM 698 C C . VAL A 1 88 ? -1.511 -9.755 5.250 1.00 95.25 88 VAL A C 1
ATOM 700 O O . VAL A 1 88 ? -0.668 -10.008 6.115 1.00 95.25 88 VAL A O 1
ATOM 703 N N . LEU A 1 89 ? -2.470 -8.845 5.409 1.00 95.69 89 LEU A N 1
ATOM 704 C CA . LEU A 1 89 ? -2.654 -8.058 6.621 1.00 95.69 89 LEU A CA 1
ATOM 705 C C . LEU A 1 89 ? -3.985 -8.412 7.284 1.00 95.69 89 LEU A C 1
ATOM 707 O O . LEU A 1 89 ? -4.996 -8.564 6.600 1.00 95.69 89 LEU A O 1
ATOM 711 N N . ARG A 1 90 ? -3.992 -8.450 8.615 1.00 95.69 90 ARG A N 1
ATOM 712 C CA . ARG A 1 90 ? -5.179 -8.673 9.446 1.00 95.69 90 ARG A CA 1
ATOM 713 C C . ARG A 1 90 ? -5.435 -7.510 10.392 1.00 95.69 90 ARG A C 1
ATOM 715 O O . ARG A 1 90 ? -4.516 -6.774 10.759 1.00 95.69 90 ARG A O 1
ATOM 722 N N . ASP A 1 91 ? -6.686 -7.376 10.819 1.00 95.06 91 ASP A N 1
ATOM 723 C CA . ASP A 1 91 ? -7.126 -6.345 11.767 1.00 95.06 91 ASP A CA 1
ATOM 724 C C . ASP A 1 91 ? -6.744 -4.922 11.313 1.00 95.06 91 ASP A C 1
ATOM 726 O O . ASP A 1 91 ? -6.341 -4.069 12.105 1.00 95.06 91 ASP A O 1
ATOM 730 N N . VAL A 1 92 ? -6.838 -4.676 10.003 1.00 95.69 92 VAL A N 1
ATOM 731 C CA . VAL A 1 92 ? -6.567 -3.383 9.365 1.00 95.69 92 VAL A CA 1
ATOM 732 C C . VAL A 1 92 ? -7.835 -2.798 8.754 1.00 95.69 92 VAL A C 1
ATOM 734 O O . VAL A 1 92 ? -8.803 -3.497 8.460 1.00 95.69 92 VAL A O 1
ATOM 737 N N . VAL A 1 93 ? -7.816 -1.489 8.539 1.00 96.12 93 VAL A N 1
ATOM 738 C CA . VAL A 1 93 ? -8.855 -0.755 7.824 1.00 96.12 93 VAL A CA 1
ATOM 739 C C . VAL A 1 93 ? -8.386 -0.498 6.402 1.00 96.12 93 VAL A C 1
ATOM 741 O O . VAL A 1 93 ? -7.218 -0.184 6.175 1.00 96.12 93 VAL A O 1
ATOM 744 N N . VAL A 1 94 ? -9.314 -0.612 5.456 1.00 94.62 94 VAL A N 1
ATOM 745 C CA . VAL A 1 94 ? -9.078 -0.372 4.035 1.00 94.62 94 VAL A CA 1
ATOM 746 C C . VAL A 1 94 ? -10.019 0.721 3.543 1.00 94.62 94 VAL A C 1
ATOM 748 O O . VAL A 1 94 ? -11.224 0.687 3.797 1.00 94.62 94 VAL A O 1
ATOM 751 N N . GLY A 1 95 ? -9.467 1.695 2.830 1.00 92.19 95 GLY A N 1
ATOM 752 C CA . GLY A 1 95 ? -10.214 2.771 2.198 1.00 92.19 95 GLY A CA 1
ATOM 753 C C . GLY A 1 95 ? -10.896 2.242 0.940 1.00 92.19 95 GLY A C 1
ATOM 754 O O . GLY A 1 95 ? -10.191 1.849 0.007 1.00 92.19 95 GLY A O 1
ATOM 755 N N . PRO A 1 96 ? -12.238 2.207 0.866 1.00 89.19 96 PRO A N 1
ATOM 756 C CA . PRO A 1 96 ? -12.946 1.612 -0.266 1.00 89.19 96 PRO A CA 1
ATOM 757 C C . PRO A 1 96 ? -12.736 2.363 -1.585 1.00 89.19 96 PRO A C 1
ATOM 759 O O . PRO A 1 96 ? -13.013 1.808 -2.646 1.00 89.19 96 PRO A O 1
ATOM 762 N N . ARG A 1 97 ? -12.296 3.626 -1.544 1.00 89.00 97 ARG A N 1
ATOM 763 C CA . ARG A 1 97 ? -12.029 4.420 -2.743 1.00 89.00 97 ARG A CA 1
ATOM 764 C C . ARG A 1 97 ? -10.565 4.361 -3.148 1.00 89.00 97 ARG A C 1
ATOM 766 O O . ARG A 1 97 ? -10.287 4.140 -4.320 1.00 89.00 97 ARG A O 1
ATOM 773 N N . THR A 1 98 ? -9.630 4.598 -2.230 1.00 89.25 98 THR A N 1
ATOM 774 C CA . THR A 1 98 ? -8.206 4.706 -2.600 1.00 89.25 98 THR A CA 1
ATOM 775 C C . THR A 1 98 ? -7.416 3.423 -2.412 1.00 89.25 98 THR A C 1
ATOM 777 O O . THR A 1 98 ? -6.268 3.363 -2.845 1.00 89.25 98 THR A O 1
ATOM 780 N N . GLY A 1 99 ? -7.997 2.415 -1.758 1.00 91.56 99 GLY A N 1
ATOM 781 C CA . GLY A 1 99 ? -7.288 1.206 -1.353 1.00 91.56 99 GLY A CA 1
ATOM 782 C C . GLY A 1 99 ? -6.279 1.438 -0.228 1.00 91.56 99 GLY A C 1
ATOM 783 O O . GLY A 1 99 ? -5.545 0.513 0.104 1.00 91.56 99 GLY A O 1
ATOM 784 N N . VAL A 1 100 ? -6.222 2.642 0.366 1.00 93.38 100 VAL A N 1
ATOM 785 C CA . VAL A 1 100 ? -5.297 2.926 1.467 1.00 93.38 100 VAL A CA 1
ATOM 786 C C . VAL A 1 100 ? -5.558 1.991 2.637 1.00 93.38 100 VAL A C 1
ATOM 788 O O . VAL A 1 100 ? -6.698 1.836 3.065 1.00 93.38 100 VAL A O 1
ATOM 791 N N . VAL A 1 101 ? -4.501 1.385 3.166 1.00 95.12 101 VAL A N 1
ATOM 792 C CA . VAL A 1 101 ? -4.578 0.486 4.320 1.00 95.12 101 VAL A CA 1
ATOM 793 C C . VAL A 1 101 ? -3.980 1.170 5.548 1.00 95.12 101 VAL A C 1
ATOM 795 O O . VAL A 1 101 ? -2.923 1.805 5.457 1.00 95.12 101 VAL A O 1
ATOM 798 N N . TRP A 1 102 ? -4.632 1.056 6.708 1.00 95.44 102 TRP A N 1
ATOM 799 C CA . TRP A 1 102 ? -4.136 1.610 7.975 1.00 95.44 102 TRP A CA 1
ATOM 800 C C . TRP A 1 102 ? -4.632 0.843 9.209 1.00 95.44 102 TRP A C 1
ATOM 802 O O . TRP A 1 102 ? -5.633 0.139 9.161 1.00 95.44 102 TRP A O 1
ATOM 812 N N . SER A 1 103 ? -3.941 1.013 10.337 1.00 95.06 103 SER A N 1
ATOM 813 C CA . SER A 1 103 ? -4.384 0.581 11.668 1.00 95.06 103 SER A CA 1
ATOM 814 C C . SER A 1 103 ? -4.634 1.823 12.534 1.00 95.06 103 SER A C 1
ATOM 816 O O . SER A 1 103 ? -3.674 2.528 12.875 1.00 95.06 103 SER A O 1
ATOM 818 N N . PRO A 1 104 ? -5.902 2.145 12.866 1.00 90.81 104 PRO A N 1
ATOM 819 C CA . PRO A 1 104 ? -6.223 3.254 13.762 1.00 90.81 104 PRO A CA 1
ATOM 820 C C . PRO A 1 104 ? -5.652 3.065 15.168 1.00 90.81 104 PRO A C 1
ATOM 822 O O . PRO A 1 104 ? -5.165 4.028 15.756 1.00 90.81 104 PRO A O 1
ATOM 825 N N . GLU A 1 105 ? -5.700 1.832 15.681 1.00 91.31 105 GLU A N 1
ATOM 826 C CA . GLU A 1 105 ? -5.260 1.478 17.033 1.00 91.31 105 GLU A CA 1
ATOM 827 C C . GLU A 1 105 ? -3.749 1.659 17.187 1.00 91.31 105 GLU A C 1
ATOM 829 O O . GLU A 1 105 ? -3.288 2.399 18.055 1.00 91.31 105 GLU A O 1
ATOM 834 N N . GLU A 1 106 ? -2.973 1.064 16.280 1.00 93.75 106 GLU A N 1
ATOM 835 C CA . GLU A 1 106 ? -1.508 1.103 16.339 1.00 93.75 106 GLU A CA 1
ATOM 836 C C . GLU A 1 106 ? -0.911 2.375 15.713 1.00 93.75 106 GLU A C 1
ATOM 838 O O . GLU A 1 106 ? 0.305 2.595 15.746 1.00 93.75 106 GLU A O 1
ATOM 843 N N . ARG A 1 107 ? -1.769 3.234 15.146 1.00 93.00 107 ARG A N 1
ATOM 844 C CA . ARG A 1 107 ? -1.405 4.447 14.405 1.00 93.00 107 ARG A CA 1
ATOM 845 C C . ARG A 1 107 ? -0.376 4.153 13.311 1.00 93.00 107 ARG A C 1
ATOM 847 O O . ARG A 1 107 ? 0.716 4.720 13.306 1.00 93.00 107 ARG A O 1
ATOM 854 N N . LEU A 1 108 ? -0.736 3.262 12.390 1.00 94.56 108 LEU A N 1
ATOM 855 C CA . LEU A 1 108 ? 0.086 2.878 11.237 1.00 94.56 108 LEU A CA 1
ATOM 856 C C . LEU A 1 108 ? -0.667 3.159 9.939 1.00 94.56 108 LEU A C 1
ATOM 858 O O . LEU A 1 108 ? -1.830 2.795 9.828 1.00 94.56 108 LEU A O 1
ATOM 862 N N . VAL A 1 109 ? -0.007 3.756 8.947 1.00 94.44 109 VAL A N 1
ATOM 863 C CA . VAL A 1 109 ? -0.555 3.947 7.591 1.00 94.44 109 VAL A CA 1
ATOM 864 C C . VAL A 1 109 ? 0.385 3.285 6.594 1.00 94.44 109 VAL A C 1
ATOM 866 O O . VAL A 1 109 ? 1.563 3.625 6.554 1.00 94.44 109 VAL A O 1
ATOM 869 N N . PHE A 1 110 ? -0.101 2.340 5.796 1.00 94.12 110 PHE A N 1
ATOM 870 C CA . PHE A 1 110 ? 0.740 1.524 4.921 1.00 94.12 110 PHE A CA 1
ATOM 871 C C . PHE A 1 110 ? 0.909 2.190 3.552 1.00 94.12 110 PHE A C 1
ATOM 873 O O . PHE A 1 110 ? 0.029 2.099 2.699 1.00 94.12 110 PHE A O 1
ATOM 880 N N . GLN A 1 111 ? 2.045 2.850 3.308 1.00 91.94 111 GLN A N 1
ATOM 881 C CA . GLN A 1 111 ? 2.288 3.587 2.060 1.00 91.94 111 GLN A CA 1
ATOM 882 C C . GLN A 1 111 ? 2.236 2.699 0.817 1.00 91.94 111 GLN A C 1
ATOM 884 O O . GLN A 1 111 ? 1.778 3.142 -0.237 1.00 91.94 111 GLN A O 1
ATOM 889 N N . GLU A 1 112 ? 2.715 1.460 0.942 1.00 90.00 112 GLU A N 1
ATOM 890 C CA . GLU A 1 112 ? 2.774 0.478 -0.146 1.00 90.00 112 GLU A CA 1
ATOM 891 C C . GLU A 1 112 ? 1.384 0.207 -0.747 1.00 90.00 112 GLU A C 1
ATOM 893 O O . GLU A 1 112 ? 1.291 -0.071 -1.937 1.00 90.00 112 GLU A O 1
ATOM 898 N N . SER A 1 113 ? 0.302 0.422 0.018 1.00 88.94 113 SER A N 1
ATOM 899 C CA . SER A 1 113 ? -1.080 0.280 -0.470 1.00 88.94 113 SER A CA 1
ATOM 900 C C . SER A 1 113 ? -1.512 1.334 -1.499 1.00 88.94 113 SER A C 1
ATOM 902 O O . SER A 1 113 ? -2.398 1.074 -2.306 1.00 88.94 113 SER A O 1
ATOM 904 N N . VAL A 1 114 ? -0.885 2.519 -1.516 1.00 86.00 114 VAL A N 1
ATOM 905 C CA . VAL A 1 114 ? -1.232 3.618 -2.447 1.00 86.00 114 VAL A CA 1
ATOM 906 C C . VAL A 1 114 ? -0.069 4.068 -3.335 1.00 86.00 114 VAL A C 1
ATOM 908 O O . VAL A 1 114 ? -0.251 4.885 -4.244 1.00 86.00 114 VAL A O 1
ATOM 911 N N . GLY A 1 115 ? 1.135 3.556 -3.075 1.00 82.25 115 GLY A N 1
ATOM 912 C CA . GLY A 1 115 ? 2.343 3.755 -3.874 1.00 82.25 115 GLY A CA 1
ATOM 913 C C . GLY A 1 115 ? 3.151 5.020 -3.562 1.00 82.25 115 GLY A C 1
ATOM 914 O O . GLY A 1 115 ? 4.332 5.075 -3.894 1.00 82.25 115 GLY A O 1
ATOM 915 N N . SER A 1 116 ? 2.589 6.044 -2.905 1.00 79.75 116 SER A N 1
ATOM 916 C CA . SER A 1 116 ? 3.371 7.231 -2.521 1.00 79.75 116 SER A CA 1
ATOM 917 C C . SER A 1 116 ? 2.796 8.023 -1.347 1.00 79.75 116 SER A C 1
ATOM 919 O O . SER A 1 116 ? 1.584 8.113 -1.152 1.00 79.75 116 SER A O 1
ATOM 921 N N . LEU A 1 117 ? 3.687 8.683 -0.598 1.00 72.44 117 LEU A N 1
ATOM 922 C CA . LEU A 1 117 ? 3.308 9.619 0.464 1.00 72.44 117 LEU A CA 1
ATOM 923 C C . LEU A 1 117 ? 2.556 10.844 -0.080 1.00 72.44 117 LEU A C 1
ATOM 925 O O . LEU A 1 117 ? 1.686 11.375 0.598 1.00 72.44 117 LEU A O 1
ATOM 929 N N . GLY A 1 118 ? 2.846 11.282 -1.311 1.00 72.06 118 GLY A N 1
ATOM 930 C CA . GLY A 1 118 ? 2.126 12.395 -1.945 1.00 72.06 118 GLY A CA 1
ATOM 931 C C . GLY A 1 118 ? 0.645 12.078 -2.173 1.00 72.06 118 GLY A C 1
ATOM 932 O O . GLY A 1 118 ? -0.218 12.923 -1.934 1.00 72.06 118 GLY A O 1
ATOM 933 N N . ARG A 1 119 ? 0.334 10.829 -2.549 1.00 70.50 119 ARG A N 1
ATOM 934 C CA . ARG A 1 119 ? -1.050 10.341 -2.626 1.00 70.50 119 ARG A CA 1
ATOM 935 C C . ARG A 1 119 ? -1.712 10.354 -1.242 1.00 70.50 119 ARG A C 1
ATOM 937 O O . ARG A 1 119 ? -2.784 10.944 -1.106 1.00 70.50 119 ARG A O 1
ATOM 944 N N . LEU A 1 120 ? -1.030 9.844 -0.208 1.00 72.31 120 LEU A N 1
ATOM 945 C CA . LEU A 1 120 ? -1.506 9.905 1.186 1.00 72.31 120 LEU A CA 1
ATOM 946 C C . LEU A 1 120 ? -1.781 11.335 1.674 1.00 72.31 120 LEU A C 1
ATOM 948 O O . LEU A 1 120 ? -2.789 11.574 2.329 1.00 72.31 120 LEU A O 1
ATOM 952 N N . ALA A 1 121 ? -0.909 12.284 1.337 1.00 69.12 121 ALA A N 1
ATOM 953 C CA . ALA A 1 121 ? -0.941 13.655 1.843 1.00 69.12 121 ALA A CA 1
ATOM 954 C C . ALA A 1 121 ? -1.956 14.581 1.141 1.00 69.12 121 ALA A C 1
ATOM 956 O O . ALA A 1 121 ? -1.993 15.773 1.444 1.00 69.12 121 ALA A O 1
ATOM 957 N N . GLY A 1 122 ? -2.787 14.063 0.227 1.00 65.94 122 GLY A N 1
ATOM 958 C CA . GLY A 1 122 ? -3.945 14.802 -0.289 1.00 65.94 122 GLY A CA 1
ATOM 959 C C . GLY A 1 122 ? -4.201 14.697 -1.790 1.00 65.94 122 GLY A C 1
ATOM 960 O O . GLY A 1 122 ? -5.257 15.137 -2.232 1.00 65.94 122 GLY A O 1
ATOM 961 N N . TRP A 1 123 ? -3.303 14.105 -2.585 1.00 60.22 123 TRP A N 1
ATOM 962 C CA . TRP A 1 123 ? -3.491 14.049 -4.045 1.00 60.22 123 TRP A CA 1
ATOM 963 C C . TRP A 1 123 ? -4.504 12.991 -4.500 1.00 60.22 123 TRP A C 1
ATOM 965 O O . TRP A 1 123 ? -5.099 13.150 -5.561 1.00 60.22 123 TRP A O 1
ATOM 975 N N . SER A 1 124 ? -4.726 11.928 -3.718 1.00 64.94 124 SER A N 1
ATOM 976 C CA . SER A 1 124 ? -5.665 10.849 -4.077 1.00 64.94 124 SER A CA 1
ATOM 977 C C . SER A 1 124 ? -6.959 10.832 -3.259 1.00 64.94 124 SER A C 1
ATOM 979 O O . SER A 1 124 ? -7.799 9.965 -3.470 1.00 64.94 124 SER A O 1
ATOM 981 N N . GLY A 1 125 ? -7.134 11.750 -2.304 1.00 79.62 125 GLY A N 1
ATOM 982 C CA . GLY A 1 125 ? -8.243 11.689 -1.345 1.00 79.62 125 GLY A CA 1
ATOM 983 C C . GLY A 1 125 ? -8.039 10.688 -0.199 1.00 79.62 125 GLY A C 1
ATOM 984 O O . GLY A 1 125 ? -8.907 10.595 0.663 1.00 79.62 125 GLY A O 1
ATOM 985 N N . ALA A 1 126 ? -6.890 10.005 -0.122 1.00 85.50 126 ALA A N 1
ATOM 986 C CA . ALA A 1 126 ? -6.585 9.063 0.961 1.00 85.50 126 ALA A CA 1
ATOM 987 C C . ALA A 1 126 ? -6.632 9.740 2.342 1.00 85.50 126 ALA A C 1
ATOM 989 O O . ALA A 1 126 ? -7.183 9.180 3.282 1.00 85.50 126 ALA A O 1
ATOM 990 N N . ALA A 1 127 ? -6.157 10.987 2.453 1.00 84.81 127 ALA A N 1
ATOM 991 C CA . ALA A 1 127 ? -6.285 11.775 3.679 1.00 84.81 127 ALA A CA 1
ATOM 992 C C . ALA A 1 127 ? -7.744 11.900 4.157 1.00 84.81 127 ALA A C 1
ATOM 994 O O . ALA A 1 127 ? -7.993 11.845 5.355 1.00 84.81 127 ALA A O 1
ATOM 995 N N . ALA A 1 128 ? -8.711 12.023 3.240 1.00 86.38 128 ALA A N 1
ATOM 996 C CA . ALA A 1 128 ? -10.124 12.102 3.605 1.00 86.38 128 ALA A CA 1
ATOM 997 C C . ALA A 1 128 ? -10.652 10.763 4.146 1.00 86.38 128 ALA A C 1
ATOM 999 O O . ALA A 1 128 ? -11.433 10.765 5.095 1.00 86.38 128 ALA A O 1
ATOM 1000 N N . GLU A 1 129 ? -10.203 9.631 3.594 1.00 89.31 129 GLU A N 1
ATOM 1001 C CA . GLU A 1 129 ? -10.538 8.302 4.128 1.00 89.31 129 GLU A CA 1
ATOM 1002 C C . GLU A 1 129 ? -9.901 8.068 5.506 1.00 89.31 129 GLU A C 1
ATOM 1004 O O . GLU A 1 129 ? -10.568 7.552 6.398 1.00 89.31 129 GLU A O 1
ATOM 1009 N N . LEU A 1 130 ? -8.668 8.540 5.720 1.00 89.75 130 LEU A N 1
ATOM 1010 C CA . LEU A 1 130 ? -7.970 8.463 7.011 1.00 89.75 130 LEU A CA 1
ATOM 1011 C C . LEU A 1 130 ? -8.608 9.332 8.110 1.00 89.75 130 LEU A C 1
ATOM 1013 O O . LEU A 1 130 ? -8.473 9.011 9.290 1.00 89.75 130 LEU A O 1
ATOM 1017 N N . CYS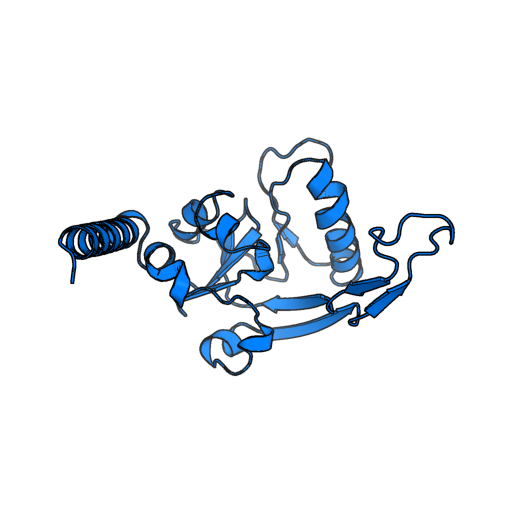 A 1 131 ? -9.296 10.420 7.744 1.00 88.25 131 CYS A N 1
ATOM 1018 C CA . CYS A 1 131 ? -10.109 11.215 8.675 1.00 88.25 131 CYS A CA 1
ATOM 1019 C C . CYS A 1 131 ? -11.413 10.505 9.076 1.00 88.25 131 CYS A C 1
ATOM 1021 O O . CYS A 1 131 ? -12.046 10.882 10.063 1.00 88.25 131 CYS A O 1
ATOM 1023 N N . GLY A 1 132 ? -11.867 9.541 8.273 1.00 84.88 132 GLY A N 1
ATOM 1024 C CA . GLY A 1 132 ? -13.127 8.848 8.484 1.00 84.88 132 GLY A CA 1
ATOM 1025 C C . GLY A 1 132 ? -13.055 7.855 9.641 1.00 84.88 132 GLY A C 1
ATOM 1026 O O . GLY A 1 132 ? -12.043 7.198 9.873 1.00 84.88 132 GLY A O 1
ATOM 1027 N N . THR A 1 133 ? -14.167 7.691 10.355 1.00 85.56 133 THR A N 1
ATOM 1028 C CA . THR A 1 133 ? -14.327 6.545 11.257 1.00 85.56 133 THR A CA 1
ATOM 1029 C C . THR A 1 133 ? -14.526 5.285 10.413 1.00 85.56 133 THR A C 1
ATOM 1031 O O . THR A 1 133 ? -15.399 5.310 9.540 1.00 85.56 133 THR A O 1
ATOM 1034 N N . PRO A 1 134 ? -13.779 4.192 10.654 1.00 88.81 134 PRO A N 1
ATOM 1035 C CA . PRO A 1 134 ? -14.026 2.916 9.990 1.00 88.81 134 PRO A CA 1
ATOM 1036 C C . PRO A 1 134 ? -15.485 2.488 10.186 1.00 88.81 134 PRO A C 1
ATOM 1038 O O . PRO A 1 134 ? -16.009 2.540 11.301 1.00 88.81 134 PRO A O 1
ATOM 1041 N N . ARG A 1 135 ? -16.165 2.110 9.100 1.00 85.19 135 ARG A N 1
ATOM 1042 C CA . ARG A 1 135 ? -17.569 1.680 9.127 1.00 85.19 135 ARG A CA 1
ATOM 1043 C C . ARG A 1 135 ? -17.692 0.314 8.479 1.00 85.19 135 ARG A C 1
ATOM 1045 O O . ARG A 1 135 ? -17.323 0.149 7.322 1.00 85.19 135 ARG A O 1
ATOM 1052 N N . GLY A 1 136 ? -18.287 -0.619 9.212 1.00 86.75 136 GLY A N 1
ATOM 1053 C CA . GLY A 1 136 ? -18.466 -1.992 8.761 1.00 86.75 136 GLY A CA 1
ATOM 1054 C C . GLY A 1 136 ? -17.254 -2.874 9.044 1.00 86.75 136 GLY A C 1
ATOM 1055 O O . GLY A 1 136 ? -16.178 -2.407 9.414 1.00 86.75 136 GLY A O 1
ATOM 1056 N N . ARG A 1 137 ? -17.477 -4.173 8.887 1.00 90.88 137 ARG A N 1
ATOM 1057 C CA . ARG A 1 137 ? -16.481 -5.225 9.025 1.00 90.88 137 ARG A CA 1
ATOM 1058 C C . ARG A 1 137 ? -16.663 -6.164 7.845 1.00 90.88 137 ARG A C 1
ATOM 1060 O O . ARG A 1 137 ? -17.796 -6.499 7.504 1.00 90.88 137 ARG A O 1
ATOM 1067 N N . LEU A 1 138 ? -15.555 -6.527 7.219 1.00 89.75 138 LEU A N 1
ATOM 1068 C CA . LEU A 1 138 ? -15.506 -7.590 6.230 1.00 89.75 138 LEU A CA 1
ATOM 1069 C C . LEU A 1 138 ? -14.791 -8.759 6.892 1.00 89.75 138 LEU A C 1
ATOM 1071 O O . LEU A 1 138 ? -13.696 -8.579 7.421 1.00 89.75 138 LEU A O 1
ATOM 1075 N N . ASP A 1 139 ? -15.440 -9.916 6.908 1.00 90.31 139 ASP A N 1
ATOM 1076 C CA . ASP A 1 139 ? -14.819 -11.152 7.363 1.00 90.31 139 ASP A CA 1
ATOM 1077 C C . ASP A 1 139 ? -14.199 -11.871 6.157 1.00 90.31 139 ASP A C 1
ATOM 1079 O O . ASP A 1 139 ? -14.781 -11.894 5.071 1.00 90.31 139 ASP A O 1
ATOM 1083 N N . GLY A 1 140 ? -13.018 -12.458 6.356 1.00 92.44 140 GLY A N 1
ATOM 1084 C CA . GLY A 1 140 ? -12.259 -13.135 5.303 1.00 92.44 140 GLY A CA 1
ATOM 1085 C C . GLY A 1 140 ? -11.313 -12.219 4.522 1.00 92.44 140 GLY A C 1
ATOM 1086 O O . GLY A 1 140 ? -11.114 -11.049 4.856 1.00 92.44 140 GLY A O 1
ATOM 1087 N N . LEU A 1 141 ? -10.687 -12.786 3.489 1.00 94.62 141 LEU A N 1
ATOM 1088 C CA . LEU A 1 141 ? -9.721 -12.077 2.656 1.00 94.62 141 LEU A CA 1
ATOM 1089 C C . LEU A 1 141 ? -10.411 -11.041 1.770 1.00 94.62 141 LEU A C 1
ATOM 1091 O O . LEU A 1 141 ? -11.445 -11.296 1.148 1.00 94.62 141 LEU A O 1
ATOM 1095 N N . CYS A 1 142 ? -9.794 -9.868 1.687 1.00 94.75 142 CYS A N 1
ATOM 1096 C CA . CYS A 1 142 ? -10.283 -8.747 0.908 1.00 94.75 142 CYS A CA 1
ATOM 1097 C C . CYS A 1 142 ? -9.158 -8.179 0.042 1.00 94.75 142 CYS A C 1
ATOM 1099 O O . CYS A 1 142 ? -8.091 -7.835 0.550 1.00 94.75 142 CYS A O 1
ATOM 1101 N N . ILE A 1 143 ? -9.426 -8.010 -1.252 1.00 94.81 143 ILE A N 1
ATOM 1102 C CA . ILE A 1 143 ? -8.519 -7.348 -2.191 1.00 94.81 143 ILE A CA 1
ATOM 1103 C C . ILE A 1 143 ? -9.077 -5.950 -2.493 1.00 94.81 143 ILE A C 1
ATOM 1105 O O . ILE A 1 143 ? -10.147 -5.845 -3.103 1.00 94.81 143 ILE A O 1
ATOM 1109 N N . PRO A 1 144 ? -8.396 -4.862 -2.087 1.00 92.50 144 PRO A N 1
ATOM 1110 C CA . PRO A 1 144 ? -8.792 -3.521 -2.491 1.00 92.50 144 PRO A CA 1
ATOM 1111 C C . PRO A 1 144 ? -8.560 -3.304 -3.985 1.00 92.50 144 PRO A C 1
ATOM 1113 O O . PRO A 1 144 ? -7.465 -3.528 -4.500 1.00 92.50 144 PRO A O 1
ATOM 1116 N N . VAL A 1 145 ? -9.574 -2.779 -4.663 1.00 91.81 145 VAL A N 1
ATOM 1117 C CA . VAL A 1 145 ? 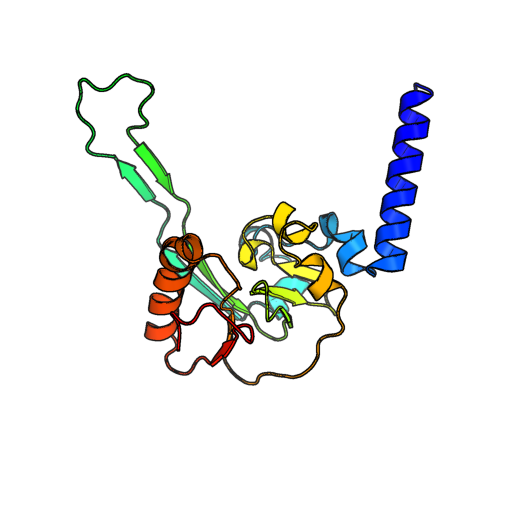-9.498 -2.326 -6.052 1.00 91.81 145 VAL A CA 1
ATOM 1118 C C . VAL A 1 145 ? -9.715 -0.811 -6.055 1.00 91.81 145 VAL A C 1
ATOM 1120 O O . VAL A 1 145 ? -10.859 -0.351 -5.995 1.00 91.81 145 VAL A O 1
ATOM 1123 N N . PRO A 1 146 ? -8.634 -0.013 -6.069 1.00 88.06 146 PRO A N 1
ATOM 1124 C CA . PRO A 1 146 ? -8.739 1.434 -5.953 1.00 88.06 146 PRO A CA 1
ATOM 1125 C C . PRO A 1 146 ? -9.403 2.064 -7.183 1.00 88.06 146 PRO A C 1
ATOM 1127 O O . PRO A 1 146 ? -9.252 1.589 -8.311 1.00 88.06 146 PRO A O 1
ATOM 1130 N N . ASP A 1 147 ? -10.089 3.187 -6.966 1.00 86.25 147 ASP A N 1
ATOM 1131 C CA . ASP A 1 147 ? -10.605 4.042 -8.032 1.00 86.25 147 ASP A CA 1
ATOM 1132 C C . ASP A 1 147 ? -9.437 4.691 -8.779 1.00 86.25 147 ASP A C 1
ATOM 1134 O O . ASP A 1 147 ? -8.735 5.564 -8.258 1.00 86.25 147 ASP A O 1
ATOM 1138 N N . THR A 1 148 ? -9.198 4.232 -10.002 1.00 83.50 148 THR A N 1
ATOM 1139 C CA . THR A 1 148 ? -8.118 4.716 -10.859 1.00 83.50 148 THR A CA 1
ATOM 1140 C C . THR A 1 148 ? -8.650 4.971 -12.263 1.00 83.50 148 THR A C 1
ATOM 1142 O O . THR A 1 148 ? -9.635 4.375 -12.699 1.00 83.50 148 THR A O 1
ATOM 1145 N N . GLY A 1 149 ? -8.001 5.880 -12.994 1.00 84.06 149 GLY A N 1
ATOM 1146 C CA . GLY A 1 149 ? -8.320 6.086 -14.405 1.00 84.06 149 GLY A CA 1
ATOM 1147 C C . GLY A 1 149 ? -8.056 4.818 -15.223 1.00 84.06 149 GLY A C 1
ATOM 1148 O O . GLY A 1 149 ? -7.166 4.041 -14.884 1.00 84.06 149 GLY A O 1
ATOM 1149 N N . TYR A 1 150 ? -8.786 4.646 -16.329 1.00 84.31 150 TYR A N 1
ATOM 1150 C CA . TYR A 1 150 ? -8.749 3.445 -17.178 1.00 84.31 150 TYR A CA 1
ATOM 1151 C C . TYR A 1 150 ? -7.332 2.922 -17.468 1.00 84.31 150 TYR A C 1
ATOM 1153 O O . TYR A 1 150 ? -7.052 1.745 -17.263 1.00 84.31 150 TYR A O 1
ATOM 1161 N N . PHE A 1 151 ? -6.417 3.799 -17.888 1.00 87.00 151 PHE A N 1
ATOM 1162 C CA . PHE A 1 151 ? -5.046 3.397 -18.210 1.00 87.00 151 PHE A CA 1
ATOM 1163 C C . PHE A 1 151 ? -4.283 2.840 -17.002 1.00 87.00 151 PHE A C 1
ATOM 1165 O O . PHE A 1 151 ? -3.620 1.817 -17.132 1.00 87.00 151 PHE A O 1
ATOM 1172 N N . HIS A 1 152 ? -4.409 3.461 -15.825 1.00 86.06 152 HIS A N 1
ATOM 1173 C CA . HIS A 1 152 ? -3.792 2.947 -14.598 1.00 86.06 152 HIS A CA 1
ATOM 1174 C C . HIS A 1 152 ? -4.451 1.648 -14.140 1.00 86.06 152 HIS A C 1
ATOM 1176 O O . HIS A 1 152 ? -3.759 0.743 -13.680 1.00 86.06 152 HIS A O 1
ATOM 1182 N N . PHE A 1 153 ? -5.769 1.522 -14.314 1.00 87.94 153 PHE A N 1
ATOM 1183 C CA . PHE A 1 153 ? -6.457 0.276 -14.013 1.00 87.94 153 PHE A CA 1
ATOM 1184 C C . PHE A 1 153 ? -5.894 -0.874 -14.856 1.00 87.94 153 PHE A C 1
ATOM 1186 O O . PHE A 1 153 ? -5.446 -1.869 -14.299 1.00 87.94 153 PHE A O 1
ATOM 1193 N N . VAL A 1 154 ? -5.841 -0.718 -16.181 1.00 90.88 154 VAL A N 1
ATOM 1194 C CA . VAL A 1 154 ? -5.362 -1.771 -17.092 1.00 90.88 154 VAL A CA 1
ATOM 1195 C C . VAL A 1 154 ? -3.870 -2.065 -16.907 1.00 90.88 154 VAL A C 1
ATOM 1197 O O . VAL A 1 154 ? -3.476 -3.226 -16.954 1.00 90.88 154 VAL A O 1
ATOM 1200 N N . ALA A 1 155 ? -3.037 -1.0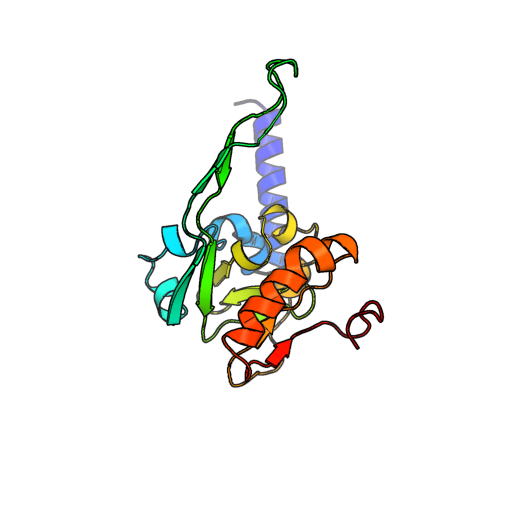42 -16.696 1.00 89.81 155 ALA A N 1
ATOM 1201 C CA . ALA A 1 155 ? -1.587 -1.217 -16.620 1.00 89.81 155 ALA A CA 1
ATOM 1202 C C . ALA A 1 155 ? -1.084 -1.677 -15.241 1.00 89.81 155 ALA A C 1
ATOM 1204 O O . ALA A 1 155 ? -0.082 -2.384 -15.170 1.00 89.81 155 ALA A O 1
ATOM 1205 N N . GLU A 1 156 ? -1.742 -1.275 -14.149 1.00 87.12 156 GLU A N 1
ATOM 1206 C CA . GLU A 1 156 ? -1.236 -1.491 -12.784 1.00 87.12 156 GLU A CA 1
ATOM 1207 C C . GLU A 1 156 ? -2.167 -2.355 -11.927 1.00 87.12 156 GLU A C 1
ATOM 1209 O O . GLU A 1 156 ? -1.694 -3.231 -11.204 1.00 87.12 156 GLU A O 1
ATOM 1214 N N . VAL A 1 157 ? -3.482 -2.113 -11.972 1.00 89.50 157 VAL A N 1
ATOM 1215 C CA . VAL A 1 157 ? -4.439 -2.755 -11.051 1.00 89.50 157 VAL A CA 1
ATOM 1216 C C . VAL A 1 157 ? -4.870 -4.126 -11.560 1.00 89.50 157 VAL A C 1
ATOM 1218 O O . VAL A 1 157 ? -4.808 -5.097 -10.812 1.00 89.50 157 VAL A O 1
ATOM 1221 N N . LEU A 1 158 ? -5.273 -4.229 -12.826 1.00 92.00 158 LEU A N 1
ATOM 1222 C CA . LEU A 1 158 ? -5.796 -5.455 -13.422 1.00 92.00 158 LEU A CA 1
ATOM 1223 C C . LEU A 1 158 ? -4.777 -6.608 -13.403 1.00 92.00 158 LEU A C 1
ATOM 1225 O O . LEU A 1 158 ? -5.155 -7.687 -12.953 1.00 92.00 158 LEU A O 1
ATOM 1229 N N . PRO A 1 159 ? -3.495 -6.434 -13.793 1.00 91.69 159 PRO A N 1
ATOM 1230 C CA . PRO A 1 159 ? -2.532 -7.533 -13.748 1.00 91.69 159 PRO A CA 1
ATOM 1231 C C . PRO A 1 159 ? -2.324 -8.061 -12.325 1.00 91.69 159 PRO A C 1
ATOM 1233 O O . PRO A 1 159 ? -2.264 -9.269 -12.113 1.00 91.69 159 PRO A O 1
ATOM 1236 N N . ARG A 1 160 ? -2.281 -7.160 -11.333 1.00 90.50 160 ARG A N 1
ATOM 1237 C CA . ARG A 1 160 ? -2.194 -7.535 -9.916 1.00 90.50 160 ARG A CA 1
ATOM 1238 C C . ARG A 1 160 ? -3.448 -8.265 -9.461 1.00 90.50 160 ARG A C 1
ATOM 1240 O O . ARG A 1 160 ? -3.341 -9.284 -8.793 1.00 90.50 160 ARG A O 1
ATOM 1247 N N . LEU A 1 161 ? -4.622 -7.774 -9.847 1.00 92.81 161 LEU A N 1
ATOM 1248 C CA . LEU A 1 161 ? -5.894 -8.393 -9.502 1.00 92.81 161 LEU A CA 1
ATOM 1249 C C . LEU A 1 161 ? -5.991 -9.822 -10.045 1.00 92.81 161 LEU A C 1
ATOM 1251 O O . LEU A 1 161 ? -6.383 -10.708 -9.299 1.00 92.81 161 LEU A O 1
ATOM 1255 N N . LEU A 1 162 ? -5.576 -10.061 -11.292 1.00 93.75 162 LEU A N 1
ATOM 1256 C CA . LEU A 1 162 ? -5.560 -11.403 -11.883 1.00 93.75 162 LEU A CA 1
ATOM 1257 C C . LEU A 1 162 ? -4.664 -12.365 -11.091 1.00 93.75 162 LEU A C 1
ATOM 1259 O O . LEU A 1 162 ? -5.108 -13.455 -10.748 1.00 93.75 162 LEU A O 1
ATOM 1263 N N . ILE A 1 163 ? -3.451 -11.933 -10.725 1.00 93.00 163 ILE A N 1
ATOM 1264 C CA . ILE A 1 163 ? -2.530 -12.724 -9.890 1.00 93.00 163 ILE A CA 1
ATOM 1265 C C . ILE A 1 163 ? -3.156 -13.028 -8.521 1.00 93.00 163 ILE A C 1
ATOM 1267 O O . ILE A 1 163 ? -3.063 -14.147 -8.017 1.00 93.00 163 ILE A O 1
ATOM 1271 N N . LEU A 1 164 ? -3.793 -12.032 -7.901 1.00 93.31 164 LEU A N 1
ATOM 1272 C CA . LEU A 1 164 ? -4.415 -12.196 -6.589 1.00 93.31 164 LEU A CA 1
ATOM 1273 C C . LEU A 1 164 ? -5.651 -13.093 -6.639 1.00 93.31 164 LEU A C 1
ATOM 1275 O O . LEU A 1 164 ? -5.840 -13.878 -5.721 1.00 93.31 164 LEU A O 1
ATOM 1279 N N . MET A 1 165 ? -6.464 -13.010 -7.692 1.00 94.00 165 MET A N 1
ATOM 1280 C CA . MET A 1 165 ? -7.649 -13.851 -7.876 1.00 94.00 165 MET A CA 1
ATOM 1281 C C . MET A 1 165 ? -7.293 -15.299 -8.212 1.00 94.00 165 MET A C 1
ATOM 1283 O O . MET A 1 165 ? -7.994 -16.207 -7.780 1.00 94.00 165 MET A O 1
ATOM 1287 N N . GLU A 1 166 ? -6.211 -15.533 -8.959 1.00 94.56 166 GLU A N 1
ATOM 1288 C CA . GLU A 1 166 ? -5.686 -16.885 -9.173 1.00 94.56 166 GLU A CA 1
ATOM 1289 C C . GLU A 1 166 ? -5.235 -17.512 -7.848 1.00 94.56 166 GLU A C 1
ATOM 1291 O O . GLU A 1 166 ? -5.450 -18.697 -7.600 1.00 94.56 166 GLU A O 1
ATOM 1296 N N . ARG A 1 167 ? -4.633 -16.697 -6.977 1.00 92.81 167 ARG A N 1
ATOM 1297 C CA . ARG A 1 167 ? -4.075 -17.147 -5.704 1.00 92.81 167 ARG A CA 1
ATOM 1298 C C . ARG A 1 167 ? -5.101 -17.282 -4.578 1.00 92.81 167 ARG A C 1
ATOM 1300 O O . ARG A 1 167 ? -4.982 -18.202 -3.775 1.00 92.81 167 ARG A O 1
ATOM 1307 N N . PHE A 1 168 ? -6.058 -16.364 -4.509 1.00 95.19 168 PHE A N 1
ATOM 1308 C CA . PHE A 1 168 ? -7.111 -16.292 -3.493 1.00 95.19 168 PHE A CA 1
ATOM 1309 C C . PHE A 1 168 ? -8.478 -16.199 -4.185 1.00 95.19 168 PHE A C 1
ATOM 1311 O O . PHE A 1 168 ? -9.101 -15.130 -4.193 1.00 95.19 168 PHE A O 1
ATOM 1318 N N . PRO A 1 169 ? -8.947 -17.287 -4.817 1.00 95.31 169 PRO A N 1
ATOM 1319 C CA . PRO A 1 169 ? -10.210 -17.292 -5.558 1.00 95.31 169 PRO A CA 1
ATOM 1320 C C . PRO A 1 169 ? -11.440 -16.991 -4.684 1.00 95.31 169 PRO A C 1
ATOM 1322 O O . PRO A 1 169 ? -12.484 -16.594 -5.196 1.00 95.31 169 PRO A O 1
ATOM 1325 N N . GLU A 1 170 ? -11.330 -17.166 -3.369 1.00 95.38 170 GLU A N 1
ATOM 1326 C CA . GLU A 1 170 ? -12.352 -16.869 -2.367 1.00 95.38 170 GLU A CA 1
ATOM 1327 C C . GLU A 1 170 ? -12.344 -15.414 -1.871 1.00 95.38 170 GLU A C 1
ATOM 1329 O O . GLU A 1 170 ? -13.252 -15.011 -1.140 1.00 95.38 170 GLU A O 1
ATOM 1334 N N . ALA A 1 171 ? -11.326 -14.623 -2.227 1.00 95.25 171 ALA A N 1
ATOM 1335 C CA . ALA A 1 171 ? -11.191 -13.264 -1.728 1.00 95.25 171 ALA A CA 1
ATOM 1336 C C . ALA A 1 171 ? -12.299 -12.348 -2.264 1.00 95.25 171 ALA A C 1
ATOM 1338 O O . ALA A 1 171 ? -12.639 -12.334 -3.448 1.00 95.25 171 ALA A O 1
ATOM 1339 N N . THR A 1 172 ? -12.831 -11.506 -1.381 1.00 94.31 172 THR A N 1
ATOM 1340 C CA . THR A 1 172 ? -13.813 -10.492 -1.765 1.00 94.31 172 THR A CA 1
ATOM 1341 C C . THR A 1 172 ? -13.111 -9.285 -2.375 1.00 94.31 172 THR A C 1
ATOM 1343 O O . THR A 1 172 ? -12.164 -8.744 -1.805 1.00 94.31 172 THR A O 1
ATOM 1346 N N . LEU A 1 173 ? -13.603 -8.807 -3.518 1.00 93.56 173 LEU A N 1
ATOM 1347 C CA . LEU A 1 173 ? -13.107 -7.573 -4.122 1.00 93.56 173 LEU A CA 1
ATOM 1348 C C . LEU A 1 173 ? -13.801 -6.361 -3.495 1.00 93.56 173 LEU A C 1
ATOM 1350 O O . LEU A 1 173 ? -15.012 -6.180 -3.643 1.00 93.56 173 LEU A O 1
ATOM 1354 N N . LEU A 1 174 ? -13.034 -5.500 -2.826 1.00 91.69 174 LEU A N 1
ATOM 1355 C CA . LEU A 1 174 ? -13.538 -4.237 -2.292 1.00 91.69 174 LEU A CA 1
ATOM 1356 C C . LEU A 1 174 ? -13.270 -3.122 -3.284 1.00 91.69 174 LEU A C 1
ATOM 1358 O O . LEU A 1 174 ? -12.128 -2.725 -3.497 1.00 91.69 174 LEU A O 1
ATOM 1362 N N . ALA A 1 175 ? -14.336 -2.592 -3.862 1.00 87.94 175 ALA A N 1
ATOM 1363 C CA . ALA A 1 175 ? -14.210 -1.657 -4.957 1.00 87.94 175 ALA A CA 1
ATOM 1364 C C . ALA A 1 175 ? -15.321 -0.590 -4.908 1.00 87.94 175 ALA A C 1
ATOM 1366 O O . ALA A 1 175 ? -16.456 -0.898 -4.518 1.00 87.94 175 ALA A O 1
ATOM 1367 N N . PRO A 1 176 ? -15.026 0.666 -5.290 1.00 83.38 176 PRO A N 1
ATOM 1368 C CA . PRO A 1 176 ? -15.920 1.797 -5.067 1.00 83.38 176 PRO A CA 1
ATOM 1369 C C . PRO A 1 176 ? -17.246 1.658 -5.829 1.00 83.38 176 PRO A C 1
ATOM 1371 O O . PRO A 1 176 ? -17.337 0.975 -6.848 1.00 83.38 176 PRO A O 1
ATOM 1374 N N . ARG A 1 177 ? -18.311 2.303 -5.342 1.00 74.00 177 ARG A N 1
ATOM 1375 C CA . ARG A 1 177 ? -19.600 2.356 -6.058 1.00 74.00 177 ARG A CA 1
ATOM 1376 C C . ARG A 1 177 ? -19.520 3.371 -7.206 1.00 74.00 177 ARG A C 1
ATOM 1378 O O . ARG A 1 177 ? -18.999 4.461 -7.002 1.00 74.00 177 ARG A O 1
ATOM 1385 N N . GLY A 1 178 ? -20.082 3.040 -8.373 1.00 66.19 178 GLY A N 1
ATOM 1386 C CA . GLY A 1 178 ? -20.166 3.962 -9.521 1.00 66.19 178 GLY A CA 1
ATOM 1387 C C . GLY A 1 178 ? -18.900 4.049 -10.381 1.00 66.19 178 GLY A C 1
ATOM 1388 O O . GLY A 1 178 ? -18.617 5.099 -10.950 1.00 66.19 178 GLY A O 1
ATOM 1389 N N . ARG A 1 179 ? -18.136 2.956 -10.457 1.00 62.81 179 ARG A N 1
ATOM 1390 C CA . ARG A 1 179 ? -16.907 2.841 -11.259 1.00 62.81 179 ARG A CA 1
ATOM 1391 C C . ARG A 1 179 ? -17.203 3.056 -12.745 1.00 62.81 179 ARG A C 1
ATOM 1393 O O . ARG A 1 179 ? -18.332 2.883 -13.203 1.00 62.81 179 ARG A O 1
ATOM 1400 N N . SER A 1 180 ? -16.160 3.354 -13.517 1.00 53.19 180 SER A N 1
ATOM 1401 C CA . SER A 1 180 ? -16.237 3.244 -14.978 1.00 53.19 180 SER A CA 1
ATOM 1402 C C . SER A 1 180 ? -16.675 1.817 -15.348 1.00 53.19 180 SER A C 1
ATOM 1404 O O . SER A 1 180 ? -16.079 0.866 -14.850 1.00 53.19 180 SER A O 1
ATOM 1406 N N . ARG A 1 181 ? -17.705 1.678 -16.197 1.00 57.09 181 ARG A N 1
ATOM 1407 C CA . ARG A 1 181 ? -18.446 0.437 -16.547 1.00 57.09 181 ARG A CA 1
ATOM 1408 C C . ARG A 1 181 ? -17.631 -0.708 -17.192 1.00 57.09 181 ARG A C 1
ATOM 1410 O O . ARG A 1 181 ? -18.196 -1.565 -17.854 1.00 57.09 181 ARG A O 1
ATOM 1417 N N . TYR A 1 182 ? -16.310 -0.714 -17.069 1.00 56.88 182 TYR A N 1
ATOM 1418 C CA . TYR A 1 182 ? -15.434 -1.717 -17.683 1.00 56.88 182 TYR A CA 1
ATOM 1419 C C . TYR A 1 182 ? -15.183 -2.942 -16.782 1.00 56.88 182 TYR A C 1
ATOM 1421 O O . TYR A 1 182 ? -14.469 -3.845 -17.199 1.00 56.88 182 TYR A O 1
ATOM 1429 N N . VAL A 1 183 ? -15.710 -2.949 -15.548 1.00 47.16 183 VAL A N 1
ATOM 1430 C CA . VAL A 1 183 ? -15.460 -3.972 -14.506 1.00 47.16 183 VAL A CA 1
ATOM 1431 C C . VAL A 1 183 ? -16.777 -4.536 -13.933 1.00 47.16 183 VAL A C 1
ATOM 1433 O O . VAL A 1 183 ? -16.806 -4.962 -12.781 1.00 47.16 183 VAL A O 1
ATOM 1436 N N . ASP A 1 184 ? -17.863 -4.481 -14.710 1.00 36.84 184 ASP A N 1
ATOM 1437 C CA . ASP A 1 184 ? -19.140 -5.146 -14.391 1.00 36.84 184 ASP A CA 1
ATOM 1438 C C . ASP A 1 184 ? -19.257 -6.473 -15.154 1.00 36.84 184 ASP A C 1
ATOM 1440 O O . ASP A 1 184 ? -18.919 -6.484 -16.363 1.00 36.84 184 ASP A O 1
#

Foldseek 3Di:
DDPVVVVVVVVVVVVLVVQCVPLNDLLSCVVPQEDADCVVCVVPPLSVVFWDDKDFPFAWDKDADPDDPPDDPPPDRIDTDHIDIDTHTPCWAAQLAQRWIGHPVSSHTYCVRNVDVVCCNPPVCVSVSSSDDRDDDDPDAEDRQHQDPPVCCVPPVVVVVVVVCVVCVPYHYRHDPPHDPPPD

Sequence (184 aa):
MSLAGLTGRARLRLAASLQRLLGGALVGDLAQVNVRSVRERAWDPRLRRHLEEVWLLRPPAVEEYALPADLPPHFRRWAAFPGEDLLVLRDVVVGPRTGVVWSPEERLVFQESVGSLGRLAGWSGAAAELCGTPRGRLDGLCIPVPDTGYFHFVAEVLPRLLILMERFPEATLLAPRGRSRYVD

pLDDT: mean 87.65, std 9.86, range [36.84, 96.81]